Protein AF-A0A6S7BJL5-F1 (afdb_monomer_lite)

Organism: NCBI:txid621374

Radius of gyration: 28.08 Å; chains: 1; bounding box: 59×64×79 Å

InterPro domains:
  IPR009875 PilZ domain [PF07238] (189-294)
  IPR009926 Type III secretion system flagellar brake protein YcgR, PilZN domain [PF12945] (110-181)

Sequence (303 aa):
MPLIKLAKADIQLGKPLEHAIYTETKQLLLQRGQIINSIELLAKVRQMGAFREEEVERPQGLLMSSKPPASAPRADIEAAEARAGRDDVPFPSLRKGVEAFQLSALTDDEASNAPFRVTYLGVMKDVSIMVTPLTGFPVDALYDGQELSAKMFSGRHIYEFRTFVQRVCTQPFEYLHLHYPSLVREIPVRQHVRVEADVPAKLLSNGLQPQLFDVKLSDISLIGAGATSSAAVFEVGERVKMSFKLRSGGWDRPVLLTTIIRNKREDDGLCRYGLEFVSMPHESRSTIRNYLFETVTQTVIPA

Structure (mmCIF, N/CA/C/O backbone):
data_AF-A0A6S7BJL5-F1
#
_entry.id   AF-A0A6S7BJL5-F1
#
loop_
_atom_site.group_PDB
_atom_site.id
_atom_site.type_symbol
_atom_site.label_atom_id
_atom_site.label_alt_id
_atom_site.label_comp_id
_atom_site.label_asym_id
_atom_site.label_entity_id
_atom_site.label_seq_id
_atom_site.pdbx_PDB_ins_code
_atom_site.Cartn_x
_atom_site.Cartn_y
_atom_site.Cartn_z
_atom_site.occupancy
_atom_site.B_iso_or_equiv
_atom_site.auth_seq_id
_atom_site.auth_comp_id
_atom_site.auth_asym_id
_atom_site.auth_atom_id
_atom_site.pdbx_PDB_model_num
ATOM 1 N N . MET A 1 1 ? -4.357 -18.613 41.764 1.00 56.81 1 MET A N 1
ATOM 2 C CA . MET A 1 1 ? -5.731 -19.015 42.113 1.00 56.81 1 MET A CA 1
ATOM 3 C C . MET A 1 1 ? -5.699 -20.447 42.634 1.00 56.81 1 MET A C 1
ATOM 5 O O . MET A 1 1 ? -4.897 -21.219 42.100 1.00 56.81 1 MET A O 1
ATOM 9 N N . PRO A 1 2 ? -6.426 -20.767 43.718 1.00 60.81 2 PRO A N 1
ATOM 10 C CA . PRO A 1 2 ? -6.463 -22.110 44.297 1.00 60.81 2 PRO A CA 1
ATOM 11 C C . PRO A 1 2 ? -7.300 -23.072 43.432 1.00 60.81 2 PRO A C 1
ATOM 13 O O . PRO A 1 2 ? -8.265 -22.670 42.784 1.00 60.81 2 PRO A O 1
ATOM 16 N N . LEU A 1 3 ? -6.882 -24.340 43.387 1.00 67.12 3 LEU A N 1
ATOM 17 C CA . LEU A 1 3 ? -7.558 -25.423 42.671 1.00 67.12 3 LEU A CA 1
ATOM 18 C C . LEU A 1 3 ? -8.352 -26.273 43.674 1.00 67.12 3 LEU A C 1
ATOM 20 O O . LEU A 1 3 ? -7.773 -26.802 44.622 1.00 67.12 3 LEU A O 1
ATOM 24 N N . ILE A 1 4 ? -9.655 -26.445 43.449 1.00 71.31 4 ILE A N 1
ATOM 25 C CA . ILE A 1 4 ? -10.532 -27.319 44.237 1.00 71.31 4 ILE A CA 1
ATOM 26 C C . ILE A 1 4 ? -10.673 -28.655 43.514 1.00 71.31 4 ILE A C 1
ATOM 28 O O . ILE A 1 4 ? -11.055 -28.706 42.346 1.00 71.31 4 ILE A O 1
ATOM 32 N N . LYS A 1 5 ? -10.413 -29.759 44.214 1.00 70.94 5 LYS A N 1
ATOM 33 C CA . LYS A 1 5 ? -10.629 -31.107 43.681 1.00 70.94 5 LYS A CA 1
ATOM 34 C C . LYS A 1 5 ? -12.130 -31.372 43.503 1.00 70.94 5 LYS A C 1
ATOM 36 O O . LYS A 1 5 ? -12.881 -31.304 44.472 1.00 70.94 5 LYS A O 1
ATOM 41 N N . LEU A 1 6 ? -12.553 -31.687 42.282 1.00 65.88 6 LEU A N 1
ATOM 42 C CA . LEU A 1 6 ? -13.938 -32.039 41.957 1.00 65.88 6 LEU A CA 1
ATOM 43 C C . LEU A 1 6 ? -14.278 -33.442 42.476 1.00 65.88 6 LEU A C 1
ATOM 45 O O . LEU A 1 6 ? -13.452 -34.364 42.418 1.00 65.88 6 LEU A O 1
ATOM 49 N N . ALA A 1 7 ? -15.505 -33.627 42.963 1.00 63.41 7 ALA A N 1
ATOM 50 C CA . ALA A 1 7 ? -15.984 -34.937 43.372 1.00 63.41 7 ALA A CA 1
ATOM 51 C C . ALA A 1 7 ? -16.291 -35.794 42.133 1.00 63.41 7 ALA A C 1
ATOM 53 O O . ALA A 1 7 ? -16.652 -35.305 41.064 1.00 63.41 7 ALA A O 1
ATOM 54 N N . LYS A 1 8 ? -16.198 -37.124 42.264 1.00 59.25 8 LYS A N 1
ATOM 55 C CA . LYS A 1 8 ? -16.446 -38.057 41.142 1.00 59.25 8 LYS A CA 1
ATOM 56 C C . LYS A 1 8 ? -17.871 -37.964 40.561 1.00 59.25 8 LYS A C 1
ATOM 58 O O . LYS A 1 8 ? -18.093 -38.470 39.458 1.00 59.25 8 LYS A O 1
ATOM 63 N N . ALA A 1 9 ? -18.804 -37.364 41.304 1.00 59.22 9 ALA A N 1
ATOM 64 C CA . ALA A 1 9 ? -20.203 -37.167 40.931 1.00 59.22 9 ALA A CA 1
ATOM 65 C C . ALA A 1 9 ? -20.437 -35.948 40.014 1.00 59.22 9 ALA A C 1
ATOM 67 O O . ALA A 1 9 ? -21.430 -35.940 39.282 1.00 59.22 9 ALA A O 1
ATOM 68 N N . ASP A 1 10 ? -19.507 -34.986 39.994 1.00 62.28 10 ASP A N 1
ATOM 69 C CA . ASP A 1 10 ? -19.634 -33.714 39.257 1.00 62.28 10 ASP A CA 1
ATOM 70 C C . ASP A 1 10 ? -19.326 -33.871 37.757 1.00 62.28 10 ASP A C 1
ATOM 72 O O . ASP A 1 10 ? -19.553 -32.974 36.951 1.00 62.28 10 ASP A O 1
ATOM 76 N N . ILE A 1 11 ? -18.801 -35.037 37.367 1.00 66.25 11 ILE A N 1
ATOM 77 C CA . ILE A 1 11 ? -18.381 -35.350 36.002 1.00 66.25 11 ILE A CA 1
ATOM 78 C C . ILE A 1 11 ? -19.206 -36.539 35.514 1.00 66.25 11 ILE A C 1
ATOM 80 O O . ILE A 1 11 ? -18.973 -37.686 35.915 1.00 66.25 11 ILE A O 1
ATOM 84 N N . GLN A 1 12 ? -20.183 -36.258 34.652 1.00 67.75 12 GLN A N 1
ATOM 85 C CA . GLN A 1 12 ? -21.133 -37.239 34.128 1.00 67.75 12 GLN A CA 1
ATOM 86 C C . GLN A 1 12 ? -20.978 -37.401 32.615 1.00 67.75 12 GLN A C 1
ATOM 88 O O . GLN A 1 12 ? -20.769 -36.434 31.885 1.00 67.75 12 GLN A O 1
ATOM 93 N N . LEU A 1 13 ? -21.099 -38.644 32.144 1.00 65.50 13 LEU A N 1
ATOM 94 C CA . LEU A 1 13 ? -21.101 -38.958 30.719 1.00 65.50 13 LEU A CA 1
ATOM 95 C C . LEU A 1 13 ? -22.341 -38.338 30.056 1.00 65.50 13 LEU A C 1
ATOM 97 O O . LEU A 1 13 ? -23.445 -38.443 30.586 1.00 65.50 13 LEU A O 1
ATOM 101 N N . GLY A 1 14 ? -22.165 -37.708 28.898 1.00 64.69 14 GLY A N 1
ATOM 102 C CA . GLY A 1 14 ? -23.263 -37.162 28.098 1.00 64.69 14 GLY A CA 1
ATOM 103 C C . GLY A 1 14 ? -23.848 -35.836 28.593 1.00 64.69 14 GLY A C 1
ATOM 104 O O . GLY A 1 14 ? -24.700 -35.278 27.908 1.00 64.69 14 GLY A O 1
ATOM 105 N N . LYS A 1 15 ? -23.382 -35.293 29.726 1.00 72.81 15 LYS A N 1
ATOM 106 C CA . LYS A 1 15 ? -23.763 -33.952 30.192 1.00 72.81 15 LYS A CA 1
ATOM 107 C C . LYS A 1 15 ? -22.644 -32.937 29.934 1.00 72.81 15 LYS A C 1
ATOM 109 O O . LYS A 1 15 ? -21.470 -33.304 30.023 1.00 72.81 15 LYS A O 1
ATOM 114 N N . PRO A 1 16 ? -22.985 -31.680 29.602 1.00 73.25 16 PRO A N 1
ATOM 115 C CA . PRO A 1 16 ? -21.998 -30.617 29.480 1.00 73.25 16 PRO A CA 1
ATOM 116 C C . PRO A 1 16 ? -21.388 -30.310 30.849 1.00 73.25 16 PRO A C 1
ATOM 118 O O . PRO A 1 16 ? -22.094 -30.257 31.854 1.00 73.25 16 PRO A O 1
ATOM 121 N N . LEU A 1 17 ? -20.073 -30.108 30.887 1.00 74.88 17 LEU A N 1
ATOM 122 C CA . LEU A 1 17 ? -19.362 -29.767 32.117 1.00 74.88 17 LEU A CA 1
ATOM 123 C C . LEU A 1 17 ? -19.749 -28.375 32.627 1.00 74.88 17 LEU A C 1
ATOM 125 O O . LEU A 1 17 ? -19.651 -27.392 31.893 1.00 74.88 17 LEU A O 1
ATOM 129 N N . GLU A 1 18 ? -20.122 -28.269 33.901 1.00 67.19 18 GLU A N 1
ATOM 130 C CA . GLU A 1 18 ? -20.501 -26.987 34.515 1.00 67.19 18 GLU A CA 1
ATOM 131 C C . GLU A 1 18 ? -19.308 -26.039 34.699 1.00 67.19 18 GLU A C 1
ATOM 133 O O . GLU A 1 18 ? -19.469 -24.821 34.616 1.00 67.19 18 GLU A O 1
ATOM 138 N N . HIS A 1 19 ? -18.103 -26.597 34.852 1.00 74.75 19 HIS A N 1
ATOM 139 C CA . HIS A 1 19 ? -16.851 -25.865 35.030 1.00 74.75 19 HIS A CA 1
ATOM 140 C C . HIS A 1 19 ? -15.734 -26.459 34.165 1.00 74.75 19 HIS A C 1
ATOM 142 O O . HIS A 1 19 ? -15.775 -27.633 33.794 1.00 74.75 19 HIS A O 1
ATOM 148 N N . ALA A 1 20 ? -14.720 -25.647 33.857 1.00 78.81 20 ALA A N 1
ATOM 149 C CA . ALA A 1 20 ? -13.496 -26.139 33.239 1.00 78.81 20 ALA A CA 1
ATOM 150 C C . ALA A 1 20 ? -12.738 -27.046 34.221 1.00 78.81 20 ALA A C 1
ATOM 152 O O . ALA A 1 20 ? -12.671 -26.761 35.419 1.00 78.81 20 ALA A O 1
ATOM 153 N N . ILE A 1 21 ? -12.183 -28.139 33.703 1.00 78.44 21 ILE A N 1
ATOM 154 C CA . ILE A 1 21 ? -11.438 -29.126 34.481 1.00 78.44 21 ILE A CA 1
ATOM 155 C C . ILE A 1 21 ? -9.963 -29.007 34.135 1.00 78.44 21 ILE A C 1
ATOM 157 O O . ILE A 1 21 ? -9.585 -29.036 32.964 1.00 78.44 21 ILE A O 1
ATOM 161 N N . TYR A 1 22 ? -9.135 -28.954 35.166 1.00 77.50 22 TYR A N 1
ATOM 162 C CA . TYR A 1 22 ? -7.689 -28.853 35.097 1.00 77.50 22 TYR A CA 1
ATOM 163 C C . TYR A 1 22 ? -7.019 -30.062 35.760 1.00 77.50 22 TYR A C 1
ATOM 165 O O . TYR A 1 22 ? -7.612 -30.733 36.611 1.00 77.50 22 TYR A O 1
ATOM 173 N N . THR A 1 23 ? -5.770 -30.328 35.376 1.00 73.88 23 THR A N 1
ATOM 174 C CA . THR A 1 23 ? -4.847 -31.198 36.116 1.00 73.88 23 THR A CA 1
ATOM 175 C C . THR A 1 23 ? -4.365 -30.522 37.405 1.00 73.88 23 THR A C 1
ATOM 177 O O . THR A 1 23 ? -4.468 -29.304 37.565 1.00 73.88 23 THR A O 1
ATOM 180 N N . GLU A 1 24 ? -3.725 -31.291 38.291 1.00 69.44 24 GLU A N 1
ATOM 181 C CA . GLU A 1 24 ? -2.996 -30.754 39.455 1.00 69.44 24 GLU A CA 1
ATOM 182 C C . GLU A 1 24 ? -1.925 -29.719 39.049 1.00 69.44 24 GLU A C 1
ATOM 184 O O . GLU A 1 24 ? -1.685 -28.737 39.749 1.00 69.44 24 GLU A O 1
ATOM 189 N N . THR A 1 25 ? -1.336 -29.884 37.861 1.00 74.62 25 THR A N 1
ATOM 190 C CA . THR A 1 25 ? -0.344 -28.974 37.268 1.00 74.62 25 THR A CA 1
ATOM 191 C C . THR A 1 25 ? -0.948 -27.747 36.569 1.00 74.62 25 THR A C 1
ATOM 193 O O . THR A 1 25 ? -0.220 -27.032 35.883 1.00 74.62 25 THR A O 1
ATOM 196 N N . LYS A 1 26 ? -2.252 -27.468 36.743 1.00 68.75 26 LYS A N 1
ATOM 197 C CA . LYS A 1 26 ? -2.988 -26.334 36.137 1.00 68.75 26 LYS A CA 1
ATOM 198 C C . LYS A 1 26 ? -3.070 -26.358 34.607 1.00 68.75 26 LYS A C 1
ATOM 200 O O . LYS A 1 26 ? -3.275 -25.323 33.978 1.00 68.75 26 LYS A O 1
ATOM 205 N N . GLN A 1 27 ? -2.940 -27.526 33.985 1.00 69.31 27 GLN A N 1
ATOM 206 C CA . GLN A 1 27 ? -3.195 -27.671 32.554 1.00 69.31 27 GLN A CA 1
ATOM 207 C C . GLN A 1 27 ? -4.668 -27.991 32.321 1.00 69.31 27 GLN A C 1
ATOM 209 O O . GLN A 1 27 ? -5.239 -28.848 32.993 1.00 69.31 27 GLN A O 1
ATOM 214 N N . LEU A 1 28 ? -5.286 -27.291 31.374 1.00 75.69 28 LEU A N 1
ATOM 215 C CA . LEU A 1 28 ? -6.686 -27.485 31.016 1.00 75.69 28 LEU A CA 1
ATOM 216 C C . LEU A 1 28 ? -6.881 -28.877 30.396 1.00 75.69 28 LEU A C 1
ATOM 218 O O . LEU A 1 28 ? -6.334 -29.166 29.335 1.00 75.69 28 LEU A O 1
ATOM 222 N N . LEU A 1 29 ? -7.668 -29.725 31.058 1.00 77.50 29 LEU A N 1
ATOM 223 C CA . LEU A 1 29 ? -8.060 -31.042 30.552 1.00 77.50 29 LEU A CA 1
ATOM 224 C C . LEU A 1 29 ? -9.311 -30.950 29.686 1.00 77.50 29 LEU A C 1
ATOM 226 O O . LEU A 1 29 ? -9.355 -31.544 28.613 1.00 77.50 29 LEU A O 1
ATOM 230 N N . LEU A 1 30 ? -10.335 -30.241 30.167 1.00 75.50 30 LEU A N 1
ATOM 231 C CA . LEU A 1 30 ? -11.630 -30.125 29.499 1.00 75.50 30 LEU A CA 1
ATOM 232 C C . LEU A 1 30 ? -12.228 -28.738 29.727 1.00 75.50 30 LEU A C 1
ATOM 234 O O . LEU A 1 30 ? -12.175 -28.199 30.833 1.00 75.50 30 LEU A O 1
ATOM 238 N N . GLN A 1 31 ? -12.815 -28.167 28.680 1.00 75.81 31 GLN A N 1
ATOM 239 C CA . GLN A 1 31 ? -13.453 -26.854 28.749 1.00 75.81 31 GLN A CA 1
ATOM 240 C C . GLN A 1 31 ? -14.852 -26.937 29.366 1.00 75.81 31 GLN A C 1
ATOM 242 O O . GLN A 1 31 ? -15.562 -27.935 29.222 1.00 75.81 31 GLN A O 1
ATOM 247 N N . ARG A 1 32 ? -15.276 -25.847 30.016 1.00 76.38 32 ARG A N 1
ATOM 248 C CA . ARG A 1 32 ? -16.670 -25.668 30.440 1.00 76.38 32 ARG A CA 1
ATOM 249 C C . ARG A 1 32 ? -17.598 -25.838 29.232 1.00 76.38 32 ARG A C 1
ATOM 251 O O . ARG A 1 32 ? -17.330 -25.300 28.163 1.00 76.38 32 ARG A O 1
ATOM 258 N N . GLY A 1 33 ? -18.684 -26.582 29.406 1.00 68.31 33 GLY A N 1
ATOM 259 C CA . GLY A 1 33 ? -19.663 -26.882 28.361 1.00 68.31 33 GLY A CA 1
ATOM 260 C C . GLY A 1 33 ? -19.302 -28.072 27.467 1.00 68.31 33 GLY A C 1
ATOM 261 O O . GLY A 1 33 ? -20.159 -28.544 26.721 1.00 68.31 33 GLY A O 1
ATOM 262 N N . GLN A 1 34 ? -18.080 -28.607 27.554 1.00 74.38 34 GLN A N 1
ATOM 263 C CA . GLN A 1 34 ? -17.691 -29.790 26.792 1.00 74.38 34 GLN A CA 1
ATOM 264 C C . GLN A 1 34 ? -18.427 -31.028 27.319 1.00 74.38 34 GLN A C 1
ATOM 266 O O . GLN A 1 34 ? -18.551 -31.221 28.527 1.00 74.38 34 GLN A O 1
ATOM 271 N N . ILE A 1 35 ? -18.925 -31.868 26.413 1.00 74.75 35 ILE A N 1
ATOM 272 C CA . ILE A 1 35 ? -19.641 -33.098 26.761 1.00 74.75 35 ILE A CA 1
ATOM 273 C C . ILE A 1 35 ? -18.667 -34.270 26.678 1.00 74.75 35 ILE A C 1
ATOM 275 O O . ILE A 1 35 ? -18.079 -34.527 25.627 1.00 74.75 35 ILE A O 1
ATOM 279 N N . ILE A 1 36 ? -18.519 -35.018 27.772 1.00 74.00 36 ILE A N 1
ATOM 280 C CA . ILE A 1 36 ? -17.739 -36.259 27.767 1.00 74.00 36 ILE A CA 1
ATOM 281 C C . ILE A 1 36 ? -18.617 -37.367 27.187 1.00 74.00 36 ILE A C 1
ATOM 283 O O . ILE A 1 36 ? -19.534 -37.852 27.844 1.00 74.00 36 ILE A O 1
ATOM 287 N N . ASN A 1 37 ? -18.336 -37.771 25.953 1.00 73.56 37 ASN A N 1
ATOM 288 C CA . ASN A 1 37 ? -19.089 -38.792 25.218 1.00 73.56 37 ASN A CA 1
ATOM 289 C C . ASN A 1 37 ? -18.425 -40.184 25.225 1.00 73.56 37 ASN A C 1
ATOM 291 O O . ASN A 1 37 ? -18.957 -41.110 24.622 1.00 73.56 37 ASN A O 1
ATOM 295 N N . SER A 1 38 ? -17.288 -40.353 25.913 1.00 78.75 38 SER A N 1
ATOM 296 C CA . SER A 1 38 ? -16.549 -41.621 25.993 1.00 78.75 38 SER A CA 1
ATOM 297 C C . SER A 1 38 ? -16.296 -42.049 27.440 1.00 78.75 38 SER A C 1
ATOM 299 O O . SER A 1 38 ? -15.811 -41.270 28.265 1.00 78.75 38 SER A O 1
ATOM 301 N N . ILE A 1 39 ? -16.604 -43.316 27.739 1.00 72.81 39 ILE A N 1
ATOM 302 C CA . ILE A 1 39 ? -16.397 -43.936 29.058 1.00 72.81 39 ILE A CA 1
ATOM 303 C C . ILE A 1 39 ? -14.898 -44.023 29.384 1.00 72.81 39 ILE A C 1
ATOM 305 O O . ILE A 1 39 ? -14.502 -43.814 30.530 1.00 72.81 39 ILE A O 1
ATOM 309 N N . GLU A 1 40 ? -14.052 -44.251 28.377 1.00 73.00 40 GLU A N 1
ATOM 310 C CA . GLU A 1 40 ? -12.594 -44.280 28.537 1.00 73.00 40 GLU A CA 1
ATOM 311 C C . GLU A 1 40 ? -12.033 -42.901 28.898 1.00 73.00 40 GLU A C 1
ATOM 313 O O . GLU A 1 40 ? -11.165 -42.780 29.765 1.00 73.00 40 GLU A O 1
ATOM 318 N N . LEU A 1 41 ? -12.562 -41.844 28.272 1.00 69.12 41 LEU A N 1
ATOM 319 C CA . LEU A 1 41 ? -12.181 -40.467 28.581 1.00 69.12 41 LEU A CA 1
ATOM 320 C C . LEU A 1 41 ? -12.602 -40.093 30.009 1.00 69.12 41 LEU A C 1
ATOM 322 O O . LEU A 1 41 ? -11.809 -39.520 30.754 1.00 69.12 41 LEU A O 1
ATOM 326 N N . LEU A 1 42 ? -13.809 -40.489 30.425 1.00 72.06 42 LEU A N 1
ATOM 327 C CA . LEU A 1 42 ? -14.285 -40.300 31.797 1.00 72.06 42 LEU A CA 1
ATOM 328 C C . LEU A 1 42 ? -13.389 -41.019 32.820 1.00 72.06 42 LEU A C 1
ATOM 330 O O . LEU A 1 42 ? -13.077 -40.459 33.872 1.00 72.06 42 LEU A O 1
ATOM 334 N N . ALA A 1 43 ? -12.958 -42.247 32.516 1.00 70.06 43 ALA A N 1
ATOM 335 C CA . ALA A 1 43 ? -12.054 -43.011 33.370 1.00 70.06 43 ALA A CA 1
ATOM 336 C C . ALA A 1 43 ? -10.680 -42.330 33.500 1.00 70.06 43 ALA A C 1
ATOM 338 O O . ALA A 1 43 ? -10.183 -42.185 34.619 1.00 70.06 43 ALA A O 1
ATOM 339 N N . LYS A 1 44 ? -10.113 -41.827 32.392 1.00 72.00 44 LYS A N 1
ATOM 340 C CA . LYS A 1 44 ? -8.847 -41.072 32.394 1.00 72.00 44 LYS A CA 1
ATOM 341 C C . LYS A 1 44 ? -8.933 -39.792 33.223 1.00 72.00 44 LYS A C 1
ATOM 343 O O . LYS A 1 44 ? -8.074 -39.560 34.068 1.00 72.00 44 LYS A O 1
ATOM 348 N N . VAL A 1 45 ? -9.994 -39.000 33.056 1.00 71.00 45 VAL A N 1
ATOM 349 C CA . VAL A 1 45 ? -10.207 -37.762 33.832 1.00 71.00 45 VAL A CA 1
ATOM 350 C C . VAL A 1 45 ? -10.336 -38.063 35.331 1.00 71.00 45 VAL A C 1
ATOM 352 O O . VAL A 1 45 ? -9.780 -37.349 36.162 1.00 71.00 45 VAL A O 1
ATOM 355 N N . ARG A 1 46 ? -11.009 -39.164 35.696 1.00 70.69 46 ARG A N 1
ATOM 356 C CA . ARG A 1 46 ? -11.121 -39.614 37.095 1.00 70.69 46 ARG A CA 1
ATOM 357 C C . ARG A 1 46 ? -9.797 -40.110 37.677 1.00 70.69 46 ARG A C 1
ATOM 359 O O . ARG A 1 46 ? -9.583 -39.944 38.876 1.00 70.69 46 ARG A O 1
ATOM 366 N N . GLN A 1 47 ? -8.940 -40.721 36.860 1.00 68.88 47 GLN A N 1
ATOM 367 C CA . GLN A 1 47 ? -7.627 -41.215 37.277 1.00 68.88 47 GLN A CA 1
ATOM 368 C C . GLN A 1 47 ? -6.612 -40.078 37.453 1.00 68.88 47 GLN A C 1
ATOM 370 O O . GLN A 1 47 ? -5.835 -40.109 38.401 1.00 68.88 47 GLN A O 1
ATOM 375 N N . MET A 1 48 ? -6.644 -39.064 36.580 1.00 65.38 48 MET A N 1
ATOM 376 C CA . MET A 1 48 ? -5.713 -37.927 36.610 1.00 65.38 48 MET A CA 1
ATOM 377 C C . MET A 1 48 ? -5.994 -36.914 37.730 1.00 65.38 48 MET A C 1
ATOM 379 O O . MET A 1 48 ? -5.153 -36.064 38.003 1.00 65.38 48 MET A O 1
ATOM 383 N N . GLY A 1 49 ? -7.151 -37.012 38.391 1.00 60.97 49 GLY A N 1
ATOM 384 C CA . GLY A 1 49 ? -7.598 -36.025 39.369 1.00 60.97 49 GLY A CA 1
ATOM 385 C C . GLY A 1 49 ? -8.117 -34.770 38.670 1.00 60.97 49 GLY A C 1
ATOM 386 O O . GLY A 1 49 ? -7.375 -34.051 38.010 1.00 60.97 49 GLY A O 1
ATOM 387 N N . ALA A 1 50 ? -9.415 -34.516 38.806 1.00 67.56 50 ALA A N 1
ATOM 388 C CA . ALA A 1 50 ? -10.066 -33.356 38.220 1.00 67.56 50 ALA A CA 1
ATOM 389 C C . ALA A 1 50 ? -10.076 -32.205 39.227 1.00 67.56 50 ALA A C 1
ATOM 391 O O . ALA A 1 50 ? -10.589 -32.356 40.337 1.00 67.56 50 ALA A O 1
ATOM 392 N N . PHE A 1 51 ? -9.534 -31.059 38.833 1.00 71.25 51 PHE A N 1
ATOM 393 C CA . PHE A 1 51 ? -9.533 -29.848 39.641 1.00 71.25 51 PHE A CA 1
ATOM 394 C C . PHE A 1 51 ? -10.309 -28.748 38.919 1.00 71.25 51 PHE A C 1
ATOM 396 O O . PHE A 1 51 ? -10.180 -28.598 37.709 1.00 71.25 51 PHE A O 1
ATOM 403 N N . ARG A 1 52 ? -11.112 -27.975 39.646 1.00 74.31 52 ARG A N 1
ATOM 404 C CA . ARG A 1 52 ? -11.680 -26.712 39.161 1.00 74.31 52 ARG A CA 1
ATOM 405 C C . ARG A 1 52 ? -10.931 -25.550 39.791 1.00 74.31 52 ARG A C 1
ATOM 407 O O . ARG A 1 52 ? -10.420 -25.676 40.901 1.00 74.31 52 ARG A O 1
ATOM 414 N N . GLU A 1 53 ? -10.900 -24.413 39.122 1.00 70.75 53 GLU A N 1
ATOM 415 C CA . GLU A 1 53 ? -10.518 -23.169 39.786 1.00 70.75 53 GLU A CA 1
ATOM 416 C C . GLU A 1 53 ? -11.648 -22.728 40.724 1.00 70.75 53 GLU A C 1
ATOM 418 O O . GLU A 1 53 ? -12.829 -22.860 40.397 1.00 70.75 53 GLU A O 1
ATOM 423 N N . GLU A 1 54 ? -11.288 -22.262 41.919 1.00 53.84 54 GLU A N 1
ATOM 424 C CA . GLU A 1 54 ? -12.235 -21.622 42.829 1.00 53.84 54 GLU A CA 1
ATOM 425 C C . GLU A 1 54 ? -12.644 -20.266 42.240 1.00 53.84 54 GLU A C 1
ATOM 427 O O . GLU A 1 54 ? -11.851 -19.321 42.212 1.00 53.84 54 GLU A O 1
ATOM 432 N N . GLU A 1 55 ? -13.876 -20.172 41.733 1.00 49.88 55 GLU A N 1
ATOM 433 C CA . GLU A 1 55 ? -14.500 -18.876 41.487 1.00 49.88 55 GLU A CA 1
ATOM 434 C C . GLU A 1 55 ? -14.721 -18.213 42.847 1.00 49.88 55 GLU A C 1
ATOM 436 O O . GLU A 1 55 ? -15.493 -18.699 43.671 1.00 49.88 55 GLU A O 1
ATOM 441 N N . VAL A 1 56 ? -14.023 -17.103 43.091 1.00 38.22 56 VAL A N 1
ATOM 442 C CA . VAL A 1 56 ? -14.316 -16.230 44.228 1.00 38.22 56 VAL A CA 1
ATOM 443 C C . VAL A 1 56 ? -15.738 -15.709 44.034 1.00 38.22 56 VAL A C 1
ATOM 445 O O . VAL A 1 56 ? -15.977 -14.836 43.194 1.00 38.22 56 VAL A O 1
ATOM 448 N N . GLU A 1 57 ? -16.679 -16.256 44.804 1.00 32.62 57 GLU A N 1
ATOM 449 C CA . GLU A 1 57 ? -18.013 -15.693 44.963 1.00 32.62 57 GLU A CA 1
ATOM 450 C C . GLU A 1 57 ? -17.863 -14.246 45.437 1.00 32.62 57 GLU A C 1
ATOM 452 O O . GLU A 1 57 ? -17.454 -13.958 46.563 1.00 32.62 57 GLU A O 1
ATOM 457 N N . ARG A 1 58 ? -18.168 -13.302 44.545 1.00 32.31 58 ARG A N 1
ATOM 458 C CA . ARG A 1 58 ? -18.366 -11.910 44.940 1.00 32.31 58 ARG A CA 1
ATOM 459 C C . ARG A 1 58 ? -19.635 -11.872 45.797 1.00 32.31 58 ARG A C 1
ATOM 461 O O . ARG A 1 58 ? -20.681 -12.294 45.299 1.00 32.31 58 ARG A O 1
ATOM 468 N N . PRO A 1 59 ? -19.584 -11.383 47.047 1.00 29.47 59 PRO A N 1
ATOM 469 C CA . PRO A 1 59 ? -20.764 -11.333 47.893 1.00 29.47 59 PRO A CA 1
ATOM 470 C C . PRO A 1 59 ? -21.844 -10.459 47.247 1.00 29.47 59 PRO A C 1
ATOM 472 O O . PRO A 1 59 ? -21.588 -9.350 46.771 1.00 29.47 59 PRO A O 1
ATOM 475 N N . GLN A 1 60 ? -23.061 -11.000 47.214 1.00 40.66 60 GLN A N 1
ATOM 476 C CA . GLN A 1 60 ? -24.271 -10.324 46.765 1.00 40.66 60 GLN A CA 1
ATOM 477 C C . GLN A 1 60 ? -24.582 -9.144 47.692 1.00 40.66 60 GLN A C 1
ATOM 479 O O . GLN A 1 60 ? -24.822 -9.326 48.883 1.00 40.66 60 GLN A O 1
ATOM 484 N N . GLY A 1 61 ? -24.593 -7.932 47.134 1.00 32.78 61 GLY A N 1
ATOM 485 C CA . GLY A 1 61 ? -24.888 -6.719 47.896 1.00 32.78 61 GLY A CA 1
ATOM 486 C C . GLY A 1 61 ? -24.859 -5.432 47.075 1.00 32.78 61 GLY A C 1
ATOM 487 O O . GLY A 1 61 ? -24.128 -4.523 47.433 1.00 32.78 61 GLY A O 1
ATOM 488 N N . LEU A 1 62 ? -25.599 -5.403 45.959 1.00 33.09 62 LEU A N 1
ATOM 489 C CA . LEU A 1 62 ? -26.298 -4.273 45.304 1.00 33.09 62 LEU A CA 1
ATOM 490 C C . LEU A 1 62 ? -26.442 -4.614 43.813 1.00 33.09 62 LEU A C 1
ATOM 492 O O . LEU A 1 62 ? -25.600 -4.276 42.983 1.00 33.09 62 LEU A O 1
ATOM 496 N N . LEU A 1 63 ? -27.538 -5.283 43.459 1.00 32.25 63 LEU A N 1
ATOM 497 C CA . LEU A 1 63 ? -28.006 -5.334 42.075 1.00 32.25 63 LEU A CA 1
ATOM 498 C C . LEU A 1 63 ? -28.604 -3.965 41.727 1.00 32.25 63 LEU A C 1
ATOM 500 O O . LEU A 1 63 ? -29.816 -3.784 41.697 1.00 32.25 63 LEU A O 1
ATOM 504 N N . MET A 1 64 ? -27.740 -2.985 41.471 1.00 32.00 64 MET A N 1
ATOM 505 C CA . MET A 1 64 ? -28.074 -1.977 40.476 1.00 32.00 64 MET A CA 1
ATOM 506 C C . MET A 1 64 ? -27.904 -2.659 39.124 1.00 32.00 64 MET A C 1
ATOM 508 O O . MET A 1 64 ? -26.834 -3.177 38.811 1.00 32.00 64 MET A O 1
ATOM 512 N N . SER A 1 65 ? -28.974 -2.708 38.339 1.00 36.16 65 SER A N 1
ATOM 513 C CA . SER A 1 65 ? -28.937 -3.136 36.948 1.00 36.16 65 SER A CA 1
ATOM 514 C C . SER A 1 65 ? -28.090 -2.154 36.130 1.00 36.16 65 SER A C 1
ATOM 516 O O . SER A 1 65 ? -28.625 -1.304 35.419 1.00 36.16 65 SER A O 1
ATOM 518 N N . SER A 1 66 ? -26.765 -2.235 36.204 1.00 31.03 66 SER A N 1
ATOM 519 C CA . SER A 1 66 ? -25.918 -1.654 35.173 1.00 31.03 66 SER A CA 1
ATOM 520 C C . SER A 1 66 ? -25.821 -2.666 34.039 1.00 31.03 66 SER A C 1
ATOM 522 O O . SER A 1 66 ? -24.977 -3.556 33.982 1.00 31.03 66 SER A O 1
ATOM 524 N N . LYS A 1 67 ? -26.769 -2.504 33.113 1.00 33.09 67 LYS A N 1
ATOM 525 C CA . LYS A 1 67 ? -26.568 -2.675 31.671 1.00 33.09 67 LYS A CA 1
ATOM 526 C C . LYS A 1 67 ? -25.067 -2.506 31.337 1.00 33.09 67 LYS A C 1
ATOM 528 O O . LYS A 1 67 ? -24.475 -1.549 31.847 1.00 33.09 67 LYS A O 1
ATOM 533 N N . PRO A 1 68 ? -24.445 -3.376 30.513 1.00 33.22 68 PRO A N 1
ATOM 534 C CA . PRO A 1 68 ? -23.069 -3.138 30.065 1.00 33.22 68 PRO A CA 1
ATOM 535 C C . PRO A 1 68 ? -22.993 -1.700 29.541 1.00 33.22 68 PRO A C 1
ATOM 537 O O . PRO A 1 68 ? -23.995 -1.270 28.956 1.00 33.22 68 PRO A O 1
ATOM 540 N N . PRO A 1 69 ? -21.907 -0.934 29.780 1.00 31.95 69 PRO A N 1
ATOM 541 C CA . PRO A 1 69 ? -21.839 0.439 29.310 1.00 31.95 69 PRO A CA 1
ATOM 542 C C . PRO A 1 69 ? -22.046 0.422 27.797 1.00 31.95 69 PRO A C 1
ATOM 544 O O . PRO A 1 69 ? -21.195 0.008 27.015 1.00 31.95 69 PRO A O 1
ATOM 547 N N . ALA A 1 70 ? -23.261 0.793 27.413 1.00 48.41 70 ALA A N 1
ATOM 548 C CA . ALA A 1 70 ? -23.611 1.148 26.070 1.00 48.41 70 ALA A CA 1
ATOM 549 C C . ALA A 1 70 ? -23.057 2.552 25.902 1.00 48.41 70 ALA A C 1
ATOM 551 O O . ALA A 1 70 ? -23.658 3.503 26.391 1.00 48.41 70 ALA A O 1
ATOM 552 N N . SER A 1 71 ? -21.906 2.668 25.258 1.00 39.56 71 SER A N 1
ATOM 553 C CA . SER A 1 71 ? -21.474 3.939 24.686 1.00 39.56 71 SER A CA 1
ATOM 554 C C . SER A 1 71 ? -20.414 3.712 23.608 1.00 39.56 71 SER A C 1
ATOM 556 O O . SER A 1 71 ? -19.272 4.128 23.734 1.00 39.56 71 SER A O 1
ATOM 558 N N . ALA A 1 72 ? -20.809 3.054 22.524 1.00 41.03 72 ALA A N 1
ATOM 559 C CA . ALA A 1 72 ? -20.982 3.852 21.318 1.00 41.03 72 ALA A CA 1
ATOM 560 C C . ALA A 1 72 ? -22.474 4.232 21.299 1.00 41.03 72 ALA A C 1
ATOM 562 O O . ALA A 1 72 ? -23.298 3.393 21.698 1.00 41.03 72 ALA A O 1
ATOM 563 N N . PRO A 1 73 ? -22.859 5.471 20.964 1.00 43.97 73 PRO A N 1
ATOM 564 C CA . PRO A 1 73 ? -24.260 5.856 20.998 1.00 43.97 73 PRO A CA 1
ATOM 565 C C . PRO A 1 73 ? -25.000 4.954 20.014 1.00 43.97 73 PRO A C 1
ATOM 567 O O . PRO A 1 73 ? -24.728 4.977 18.819 1.00 43.97 73 PRO A O 1
ATOM 570 N N . ARG A 1 74 ? -25.916 4.105 20.503 1.00 52.03 74 ARG A N 1
ATOM 571 C CA . ARG A 1 74 ? -26.745 3.260 19.620 1.00 52.03 74 ARG A CA 1
ATOM 572 C C . ARG A 1 74 ? -27.451 4.102 18.552 1.00 52.03 74 ARG A C 1
ATOM 574 O O . ARG A 1 74 ? -27.616 3.628 17.441 1.00 52.03 74 ARG A O 1
ATOM 581 N N . ALA A 1 75 ? -27.775 5.352 18.885 1.00 51.25 75 ALA A N 1
ATOM 582 C CA . ALA A 1 75 ? -28.313 6.335 17.955 1.00 51.25 75 ALA A CA 1
ATOM 583 C C . ALA A 1 75 ? -27.330 6.719 16.832 1.00 51.25 75 ALA A C 1
ATOM 585 O O . ALA A 1 75 ? -27.767 6.875 15.701 1.00 51.25 75 ALA A O 1
ATOM 586 N N . ASP A 1 76 ? -26.025 6.815 17.105 1.00 50.69 76 ASP A N 1
ATOM 587 C CA . ASP A 1 76 ? -25.015 7.161 16.095 1.00 50.69 76 ASP A CA 1
ATOM 588 C C . ASP A 1 76 ? -24.650 5.955 15.225 1.00 50.69 76 ASP A C 1
ATOM 590 O O . ASP A 1 76 ? -24.395 6.121 14.037 1.00 50.69 76 ASP A O 1
ATOM 594 N N . ILE A 1 77 ? -24.697 4.736 15.780 1.00 51.47 77 ILE A N 1
ATOM 595 C CA . ILE A 1 77 ? -24.568 3.486 15.011 1.00 51.47 77 ILE A CA 1
ATOM 596 C C . ILE A 1 77 ? -25.759 3.342 14.058 1.00 51.47 77 ILE A C 1
ATOM 598 O O . ILE A 1 77 ? -25.560 3.194 12.856 1.00 51.47 77 ILE A O 1
ATOM 602 N N . GLU A 1 78 ? -26.989 3.460 14.567 1.00 53.16 78 GLU A N 1
ATOM 603 C CA . GLU A 1 78 ? -28.205 3.384 13.748 1.00 53.16 78 GLU A CA 1
ATOM 604 C C . GLU A 1 78 ? -28.278 4.537 12.733 1.00 53.16 78 GLU A C 1
ATOM 606 O O . GLU A 1 78 ? -28.714 4.326 11.607 1.00 53.16 78 GLU A O 1
ATOM 611 N N . ALA A 1 79 ? -27.799 5.742 13.068 1.00 51.88 79 ALA A N 1
ATOM 612 C CA . ALA A 1 79 ? -27.726 6.864 12.131 1.00 51.88 79 ALA A CA 1
ATOM 613 C C . ALA A 1 79 ? -26.611 6.708 11.079 1.00 51.88 79 ALA A C 1
ATOM 615 O O . ALA A 1 79 ? -26.794 7.127 9.933 1.00 51.88 79 ALA A O 1
ATOM 616 N N . ALA A 1 80 ? -25.467 6.113 11.432 1.00 51.56 80 ALA A N 1
ATOM 617 C CA . ALA A 1 80 ? -24.395 5.794 10.491 1.00 51.56 80 ALA A CA 1
ATOM 618 C C . ALA A 1 80 ? -24.814 4.673 9.527 1.00 51.56 80 ALA A C 1
ATOM 620 O O . ALA A 1 80 ? -24.558 4.782 8.330 1.00 51.56 80 ALA A O 1
ATOM 621 N N . GLU A 1 81 ? -25.521 3.653 10.020 1.00 51.66 81 GLU A N 1
ATOM 622 C CA . GLU A 1 81 ? -26.106 2.579 9.208 1.00 51.66 81 GLU A CA 1
ATOM 623 C C . GLU A 1 81 ? -27.297 3.071 8.367 1.00 51.66 81 GLU A C 1
ATOM 625 O O . GLU A 1 81 ? -27.452 2.661 7.220 1.00 51.66 81 GLU A O 1
ATOM 630 N N . ALA A 1 82 ? -28.104 4.015 8.866 1.00 49.41 82 ALA A N 1
ATOM 631 C CA . ALA A 1 82 ? -29.205 4.624 8.110 1.00 49.41 82 ALA A CA 1
ATOM 632 C C . ALA A 1 82 ? -28.733 5.578 6.995 1.00 49.41 82 ALA A C 1
ATOM 634 O O . ALA A 1 82 ?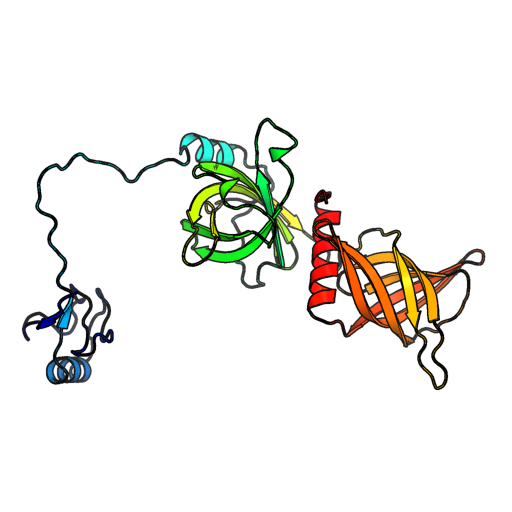 -29.509 5.907 6.098 1.00 49.41 82 ALA A O 1
ATOM 635 N N . ARG A 1 83 ? -27.464 6.009 7.020 1.00 52.88 83 ARG A N 1
ATOM 636 C CA . ARG A 1 83 ? -26.818 6.755 5.926 1.00 52.88 83 ARG A CA 1
ATOM 637 C C . ARG A 1 83 ? -26.313 5.849 4.795 1.00 52.88 83 ARG A C 1
ATOM 639 O O . ARG A 1 83 ? -25.667 6.367 3.883 1.00 52.88 83 ARG A O 1
ATOM 646 N N . ALA A 1 84 ? -26.606 4.545 4.844 1.00 48.91 84 ALA A N 1
ATOM 647 C CA . ALA A 1 84 ? -26.176 3.585 3.838 1.00 48.91 84 ALA A CA 1
ATOM 648 C C . ALA A 1 84 ? -26.571 4.024 2.418 1.00 48.91 84 ALA A C 1
ATOM 650 O O . ALA A 1 84 ? -27.738 4.299 2.113 1.00 48.91 84 ALA A O 1
ATOM 651 N N . GLY A 1 85 ? -25.571 4.114 1.546 1.00 56.34 85 GLY A N 1
ATOM 652 C CA . GLY A 1 85 ? -25.759 4.407 0.133 1.00 56.34 85 GLY A CA 1
ATOM 653 C C . GLY A 1 85 ? -26.315 3.190 -0.607 1.00 56.34 85 GLY A C 1
ATOM 654 O O . GLY A 1 85 ? -26.209 2.056 -0.151 1.00 56.34 85 GLY A O 1
ATOM 655 N N . ARG A 1 86 ? -26.873 3.400 -1.807 1.00 53.88 86 ARG A N 1
ATOM 656 C CA . ARG A 1 86 ? -27.380 2.312 -2.673 1.00 53.88 86 ARG A CA 1
ATOM 657 C C . ARG A 1 86 ? -26.314 1.278 -3.094 1.00 53.88 86 ARG A C 1
ATOM 659 O O . ARG A 1 86 ? -26.693 0.249 -3.641 1.00 53.88 86 ARG A O 1
ATOM 666 N N . ASP A 1 87 ? -25.035 1.542 -2.821 1.00 65.12 87 ASP A N 1
ATOM 667 C CA . ASP A 1 87 ? -23.881 0.732 -3.232 1.00 65.12 87 ASP A CA 1
ATOM 668 C C . ASP A 1 87 ? -23.206 -0.018 -2.062 1.00 65.12 87 ASP A C 1
ATOM 670 O O . ASP A 1 87 ? -22.122 -0.581 -2.233 1.00 65.12 87 ASP A O 1
ATOM 674 N N . ASP A 1 88 ? -23.808 -0.017 -0.869 1.00 83.44 88 ASP A N 1
ATOM 675 C CA . ASP A 1 88 ? -23.206 -0.650 0.306 1.00 83.44 88 ASP A CA 1
ATOM 676 C C . ASP A 1 88 ? -23.463 -2.167 0.333 1.00 83.44 88 ASP A C 1
ATOM 678 O O . ASP A 1 88 ? -24.566 -2.653 0.070 1.00 83.44 88 ASP A O 1
ATOM 682 N N . VAL A 1 89 ? -22.425 -2.931 0.674 1.00 89.38 89 VAL A N 1
ATOM 683 C CA . VAL A 1 89 ? -22.422 -4.399 0.741 1.00 89.38 89 VAL A CA 1
ATOM 684 C C . VAL A 1 89 ? -22.097 -4.878 2.160 1.00 89.38 89 VAL A C 1
ATOM 686 O O . VAL A 1 89 ? -21.477 -4.141 2.927 1.00 89.38 89 VAL A O 1
ATOM 689 N N . PRO A 1 90 ? -22.459 -6.114 2.550 1.00 92.19 90 PRO A N 1
ATOM 690 C CA . PRO A 1 90 ? -22.037 -6.673 3.833 1.00 92.19 90 PRO A CA 1
ATOM 691 C C . PRO A 1 90 ? -20.512 -6.720 3.973 1.00 92.19 90 PRO A C 1
ATOM 693 O O . PRO A 1 90 ? -19.805 -6.986 2.996 1.00 92.19 90 PRO A O 1
ATOM 696 N N . PHE A 1 91 ? -19.998 -6.534 5.193 1.00 91.50 91 PHE A N 1
ATOM 697 C CA . PHE A 1 91 ? -18.553 -6.586 5.435 1.00 91.50 91 PHE A CA 1
ATOM 698 C C . PHE A 1 91 ? -17.933 -7.905 4.932 1.00 91.50 91 PHE A C 1
ATOM 700 O O . PHE A 1 91 ? -18.441 -8.999 5.218 1.00 91.50 91 PHE A O 1
ATOM 707 N N . PRO A 1 92 ? -16.821 -7.839 4.178 1.00 88.62 92 PRO A N 1
ATOM 708 C CA . PRO A 1 92 ? -16.299 -8.981 3.442 1.00 88.62 92 PRO A CA 1
ATOM 709 C C . PRO A 1 92 ? -15.675 -10.044 4.352 1.00 88.62 92 PRO A C 1
ATOM 711 O O . PRO A 1 92 ? -15.115 -9.777 5.415 1.00 88.62 92 PRO A O 1
ATOM 714 N N . SER A 1 93 ? -15.649 -11.284 3.861 1.00 85.38 93 SER A N 1
ATOM 715 C CA . SER A 1 93 ? -14.779 -12.316 4.430 1.00 85.38 93 SER A CA 1
ATOM 716 C C . SER A 1 93 ? -13.315 -12.029 4.078 1.00 85.38 93 SER A C 1
ATOM 718 O O . SER A 1 93 ? -12.903 -12.188 2.929 1.00 85.38 93 SER A O 1
ATOM 720 N N . LEU A 1 94 ? -12.494 -11.697 5.074 1.00 87.00 94 LEU A N 1
ATOM 721 C CA . LEU A 1 94 ? -11.083 -11.311 4.911 1.00 87.00 94 LEU A CA 1
ATOM 722 C C . LEU A 1 94 ? -10.123 -12.490 4.645 1.00 87.00 94 LEU A C 1
ATOM 724 O O . LEU A 1 94 ? -8.970 -12.474 5.068 1.00 87.00 94 LEU A O 1
ATOM 728 N N . ARG A 1 95 ? -10.564 -13.529 3.918 1.00 76.12 95 ARG A N 1
ATOM 729 C CA . ARG A 1 95 ? -9.765 -14.748 3.648 1.00 76.12 95 ARG A CA 1
ATOM 730 C C . ARG A 1 95 ? -8.461 -14.468 2.898 1.00 76.12 95 ARG A C 1
ATOM 732 O O . ARG A 1 95 ? -7.508 -15.224 3.032 1.00 76.12 95 ARG A O 1
ATOM 739 N N . LYS A 1 96 ? -8.428 -13.400 2.096 1.00 72.31 96 LYS A N 1
ATOM 740 C CA . LYS A 1 96 ? -7.237 -12.960 1.349 1.00 72.31 96 LYS A CA 1
ATOM 741 C C . LYS A 1 96 ? -6.265 -12.133 2.201 1.00 72.31 96 LYS A C 1
ATOM 743 O O . LYS A 1 96 ? -5.228 -11.722 1.694 1.00 72.31 96 LYS A O 1
ATOM 748 N N . GLY A 1 97 ? -6.590 -11.908 3.475 1.00 83.25 97 GLY A N 1
ATOM 749 C CA . GLY A 1 97 ? -5.868 -11.002 4.359 1.00 83.25 97 GLY A CA 1
ATOM 750 C C . GLY A 1 97 ? -6.209 -9.536 4.098 1.00 83.25 97 GLY A C 1
ATOM 751 O O . GLY A 1 97 ? -6.877 -9.190 3.120 1.00 83.25 97 GLY A O 1
ATOM 752 N N . VAL A 1 98 ? -5.750 -8.672 4.999 1.00 87.06 98 VAL A N 1
ATOM 753 C CA . VAL A 1 98 ? -5.838 -7.219 4.848 1.00 87.06 98 VAL A CA 1
ATOM 754 C C . VAL A 1 98 ? -4.488 -6.708 4.388 1.00 87.06 98 VAL A C 1
ATOM 756 O O . VAL A 1 98 ? -3.451 -6.980 4.991 1.00 87.06 98 VAL A O 1
ATOM 759 N N . GLU A 1 99 ? -4.510 -5.997 3.273 1.00 81.81 99 GLU A N 1
ATOM 760 C CA . GLU A 1 99 ? -3.318 -5.503 2.616 1.00 81.81 99 GLU A CA 1
ATOM 761 C C . GLU A 1 99 ? -2.945 -4.107 3.104 1.00 81.81 99 GLU A C 1
ATOM 763 O O . GLU A 1 99 ? -1.795 -3.838 3.428 1.00 81.81 99 GLU A O 1
ATOM 768 N N . ALA A 1 100 ? -3.911 -3.214 3.213 1.00 84.69 100 ALA A N 1
ATOM 769 C CA . ALA A 1 100 ? -3.692 -1.914 3.819 1.00 84.69 100 ALA A CA 1
ATOM 770 C C . ALA A 1 100 ? -4.915 -1.559 4.646 1.00 84.69 100 ALA A C 1
ATOM 772 O O . ALA A 1 100 ? -6.037 -1.905 4.275 1.00 84.69 100 ALA A O 1
ATOM 773 N N . PHE A 1 101 ? -4.690 -0.884 5.765 1.00 91.25 101 PHE A N 1
ATOM 774 C CA . PHE A 1 101 ? -5.761 -0.374 6.597 1.00 91.25 101 PHE A CA 1
ATOM 775 C C . PHE A 1 101 ? -5.348 0.991 7.137 1.00 91.25 101 PHE A C 1
ATOM 777 O O . PHE A 1 101 ? -4.280 1.164 7.729 1.00 91.25 101 PHE A O 1
ATOM 784 N N . GLN A 1 102 ? -6.189 1.972 6.862 1.00 91.56 102 GLN A N 1
ATOM 785 C CA . GLN A 1 102 ? -6.053 3.341 7.303 1.00 91.56 102 GLN A CA 1
ATOM 786 C C . GLN A 1 102 ? -7.316 3.778 8.030 1.00 91.56 102 GLN A C 1
ATOM 788 O O . GLN A 1 102 ? -8.427 3.391 7.657 1.00 91.56 102 GLN A O 1
ATOM 793 N N . LEU A 1 103 ? -7.107 4.601 9.048 1.00 92.44 103 LEU A N 1
ATOM 794 C CA . LEU A 1 103 ? -8.140 5.264 9.817 1.00 92.44 103 LEU A CA 1
ATOM 795 C C . LEU A 1 103 ? -7.913 6.775 9.746 1.00 92.44 103 LEU A C 1
ATOM 797 O O . LEU A 1 103 ? -6.777 7.236 9.660 1.00 92.44 103 LEU A O 1
ATOM 801 N N . SER A 1 104 ? -8.994 7.534 9.798 1.00 90.50 104 SER A N 1
ATOM 802 C CA . SER A 1 104 ? -8.977 8.982 9.997 1.00 90.50 104 SER A CA 1
ATOM 803 C C . SER A 1 104 ? -10.024 9.307 11.043 1.00 90.50 104 SER A C 1
ATOM 805 O O . SER A 1 104 ? -11.152 8.812 10.939 1.00 90.50 104 SER A O 1
ATOM 807 N N . ALA A 1 105 ? -9.675 10.127 12.032 1.00 89.06 105 ALA A N 1
ATOM 808 C CA . ALA A 1 105 ? -10.682 10.645 12.944 1.00 89.06 105 ALA A CA 1
ATOM 809 C C . ALA A 1 105 ? -11.702 11.487 12.171 1.00 89.06 105 ALA A C 1
ATOM 811 O O . ALA A 1 105 ? -11.371 12.108 11.161 1.00 89.06 105 ALA A O 1
ATOM 812 N N . LEU A 1 106 ? -12.954 11.447 12.617 1.00 83.94 106 LEU A N 1
ATOM 813 C CA . LEU A 1 106 ? -14.011 12.312 12.112 1.00 83.94 106 LEU A CA 1
ATOM 814 C C . LEU A 1 106 ? -14.326 13.336 13.198 1.00 83.94 106 LEU A C 1
ATOM 816 O O . LEU A 1 106 ? -15.161 13.108 14.067 1.00 83.94 106 LEU A O 1
ATOM 820 N N . THR A 1 107 ? -13.595 14.443 13.172 1.00 79.56 107 THR A N 1
ATOM 821 C CA . THR A 1 107 ? -13.745 15.573 14.092 1.00 79.56 107 THR A CA 1
ATOM 822 C C . THR A 1 107 ? -13.933 16.868 13.308 1.00 79.56 107 THR A C 1
ATOM 824 O O . THR A 1 107 ? -13.649 16.922 12.111 1.00 79.56 107 THR A O 1
ATOM 827 N N . ASP A 1 108 ? -14.397 17.926 13.970 1.00 73.81 108 ASP A N 1
ATOM 828 C CA . ASP A 1 108 ? -14.516 19.250 13.341 1.00 73.81 108 ASP A CA 1
ATOM 829 C C . ASP A 1 108 ? -13.144 19.910 13.082 1.00 73.81 108 ASP A C 1
ATOM 831 O O . ASP A 1 108 ? -13.050 20.876 12.327 1.00 73.81 108 ASP A O 1
ATOM 835 N N . ASP A 1 109 ? -12.072 19.384 13.683 1.00 73.38 109 ASP A N 1
ATOM 836 C CA . ASP A 1 109 ? -10.701 19.847 13.489 1.00 73.38 109 ASP A CA 1
ATOM 837 C C . ASP A 1 109 ? -10.015 19.077 12.347 1.00 73.38 109 ASP A C 1
ATOM 839 O O . ASP A 1 109 ? -9.689 17.893 12.465 1.00 73.38 109 ASP A O 1
ATOM 843 N N . GLU A 1 110 ? -9.757 19.759 11.227 1.00 64.69 110 GLU A N 1
ATOM 844 C CA . GLU A 1 110 ? -9.127 19.153 10.049 1.00 64.69 110 GLU A CA 1
ATOM 845 C C . GLU A 1 110 ? -7.726 18.589 10.329 1.00 64.69 110 GLU A C 1
ATOM 847 O O . GLU A 1 110 ? -7.342 17.597 9.705 1.00 64.69 110 GLU A O 1
ATOM 852 N N . ALA A 1 111 ? -6.973 19.159 11.279 1.00 63.97 111 ALA A N 1
ATOM 853 C CA . ALA A 1 111 ? -5.649 18.647 11.634 1.00 63.97 111 ALA A CA 1
ATOM 854 C C . ALA A 1 111 ? -5.741 17.274 12.322 1.00 63.97 111 ALA A C 1
ATOM 856 O O . ALA A 1 111 ? -4.942 16.377 12.044 1.00 63.97 111 ALA A O 1
ATOM 857 N N . SER A 1 112 ? -6.757 17.088 13.165 1.00 66.88 112 SER A N 1
ATOM 858 C CA . SER A 1 112 ? -7.042 15.830 13.862 1.00 66.88 112 SER A CA 1
ATOM 859 C C . SER A 1 112 ? -7.616 14.751 12.932 1.00 66.88 112 SER A C 1
ATOM 861 O O . SER A 1 112 ? -7.497 13.559 13.215 1.00 66.88 112 SER A O 1
ATOM 863 N N . ASN A 1 113 ? -8.165 15.142 11.776 1.00 73.75 113 ASN A N 1
ATOM 864 C CA . ASN A 1 113 ? -8.674 14.222 10.751 1.00 73.75 113 ASN A CA 1
ATOM 865 C C . ASN A 1 113 ? -7.567 13.616 9.873 1.00 73.75 113 ASN A C 1
ATOM 867 O O . ASN A 1 113 ? -7.854 12.850 8.940 1.00 73.75 113 ASN A O 1
ATOM 871 N N . ALA A 1 114 ? -6.302 13.943 10.160 1.00 79.75 114 ALA A N 1
ATOM 872 C CA . ALA A 1 114 ? -5.171 13.420 9.425 1.00 79.75 114 ALA A CA 1
ATOM 873 C C . ALA A 1 114 ? -5.191 11.873 9.410 1.00 79.75 114 ALA A C 1
ATOM 875 O O . ALA A 1 114 ? -5.341 11.217 10.444 1.00 79.75 114 ALA A O 1
ATOM 876 N N . PRO A 1 115 ? -5.052 11.267 8.225 1.00 85.31 115 PRO A N 1
ATOM 877 C CA . PRO A 1 115 ? -5.087 9.826 8.052 1.00 85.31 115 PRO A CA 1
ATOM 878 C C . PRO A 1 115 ? -3.862 9.155 8.667 1.00 85.31 115 PRO A C 1
ATOM 880 O O . PRO A 1 115 ? -2.724 9.524 8.380 1.00 85.31 115 PRO A O 1
ATOM 883 N N . PHE A 1 116 ? -4.092 8.097 9.436 1.00 85.75 116 PHE A N 1
ATOM 884 C CA . PHE A 1 116 ? -3.046 7.274 10.026 1.00 85.75 116 PHE A CA 1
ATOM 885 C C . PHE A 1 116 ? -3.251 5.796 9.706 1.00 85.75 116 PHE A C 1
ATOM 887 O O . PHE A 1 116 ? -4.343 5.322 9.385 1.00 85.75 116 PHE A O 1
ATOM 894 N N . ARG A 1 117 ? -2.157 5.038 9.752 1.00 86.25 117 ARG A N 1
ATOM 895 C CA . ARG A 1 117 ? -2.156 3.625 9.376 1.00 86.25 117 ARG A CA 1
ATOM 896 C C . ARG A 1 117 ? -2.231 2.706 10.568 1.00 86.25 117 ARG A C 1
ATOM 898 O O . ARG A 1 117 ? -1.630 2.961 11.607 1.00 86.25 117 ARG A O 1
ATOM 905 N N . VAL A 1 118 ? -2.869 1.567 10.337 1.00 90.94 118 VAL A N 1
ATOM 906 C CA . VAL A 1 118 ? -2.956 0.483 11.303 1.00 90.94 118 VAL A CA 1
ATOM 907 C C . VAL A 1 118 ? -2.638 -0.853 10.633 1.00 90.94 118 VAL A C 1
ATOM 909 O O . VAL A 1 118 ? -2.906 -1.073 9.452 1.00 90.94 118 VAL A O 1
ATOM 912 N N . THR A 1 119 ? -2.056 -1.769 11.393 1.00 89.50 119 THR A N 1
ATOM 913 C CA . THR A 1 119 ? -1.937 -3.175 11.021 1.00 89.50 119 THR A CA 1
ATOM 914 C C . THR A 1 119 ? -3.178 -3.908 11.496 1.00 89.50 119 THR A C 1
ATOM 916 O O . THR A 1 119 ? -3.536 -3.851 12.670 1.00 89.50 119 THR A O 1
ATOM 919 N N . TYR A 1 120 ? -3.827 -4.622 10.584 1.00 94.12 120 TYR A N 1
ATOM 920 C CA . TYR A 1 120 ? -4.925 -5.518 10.918 1.00 94.12 120 TYR A CA 1
ATOM 921 C C . TYR A 1 120 ? -4.419 -6.727 11.714 1.00 94.12 120 TYR A C 1
ATOM 923 O O . TYR A 1 120 ? -3.510 -7.425 11.265 1.00 94.12 120 TYR A O 1
ATOM 931 N N . LEU A 1 121 ? -5.033 -6.984 12.870 1.00 93.50 121 LEU A N 1
ATOM 932 C CA . LEU A 1 121 ? -4.718 -8.125 13.734 1.00 93.50 121 LEU A CA 1
ATOM 933 C C . LEU A 1 121 ? -5.740 -9.253 13.582 1.00 93.50 121 LEU A C 1
ATOM 935 O O . LEU A 1 121 ? -5.377 -10.427 13.598 1.00 93.50 121 LEU A O 1
ATOM 939 N N . GLY A 1 122 ? -7.021 -8.911 13.430 1.00 94.19 122 GLY A N 1
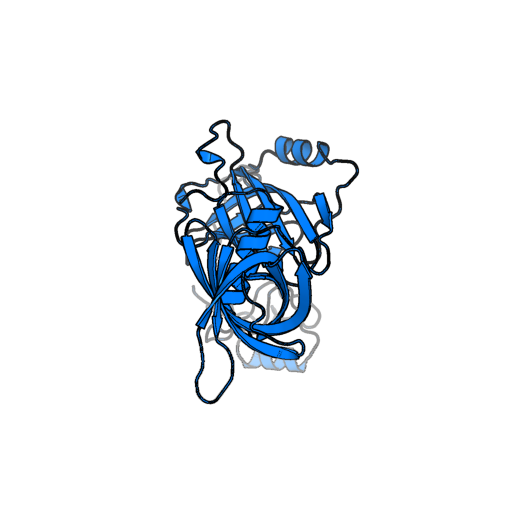ATOM 940 C CA . GLY A 1 122 ? -8.088 -9.901 13.372 1.00 94.19 122 GLY A CA 1
ATOM 941 C C . GLY A 1 122 ? -9.481 -9.289 13.340 1.00 94.19 122 GLY A C 1
ATOM 942 O O . GLY A 1 122 ? -9.660 -8.082 13.491 1.00 94.19 122 GLY A O 1
ATOM 943 N N . VAL A 1 123 ? -10.482 -10.144 13.153 1.00 95.31 123 VAL A N 1
ATOM 944 C CA . VAL A 1 123 ? -11.891 -9.760 13.195 1.00 95.31 123 VAL A CA 1
ATOM 945 C C . VAL A 1 123 ? -12.686 -10.832 13.916 1.00 95.31 123 VAL A C 1
ATOM 947 O O . VAL A 1 123 ? -12.521 -12.026 13.664 1.00 95.31 123 VAL A O 1
ATOM 950 N N . MET A 1 124 ? -13.574 -10.388 14.793 1.00 93.62 124 MET A N 1
ATOM 951 C CA . MET A 1 124 ? -14.645 -11.199 15.339 1.00 93.62 124 MET A CA 1
ATOM 952 C C . MET A 1 124 ? -15.952 -10.641 14.794 1.00 93.62 124 MET A C 1
ATOM 954 O O . MET A 1 124 ? -16.310 -9.496 15.074 1.00 93.62 124 MET A O 1
ATOM 958 N N . LYS A 1 125 ? -16.610 -11.440 13.948 1.00 90.94 125 LYS A N 1
ATOM 959 C CA . LYS A 1 125 ? -17.825 -11.045 13.232 1.00 90.94 125 LYS A CA 1
ATOM 960 C C . LYS A 1 125 ? -18.875 -10.525 14.216 1.00 90.94 125 LYS A C 1
ATOM 962 O O . LYS A 1 125 ? -19.070 -11.147 15.256 1.00 90.94 125 LYS A O 1
ATOM 967 N N . ASP A 1 126 ? -19.508 -9.405 13.875 1.00 89.69 126 ASP A N 1
ATOM 968 C CA . ASP A 1 126 ? -20.560 -8.741 14.659 1.00 89.69 126 ASP A CA 1
ATOM 969 C C . ASP A 1 126 ? -20.098 -8.246 16.051 1.00 89.69 126 ASP A C 1
ATOM 971 O O . ASP A 1 126 ? -20.904 -7.764 16.843 1.00 89.69 126 ASP A O 1
ATOM 975 N N . VAL A 1 127 ? -18.795 -8.341 16.359 1.00 93.56 127 VAL A N 1
ATOM 976 C CA . VAL A 1 127 ? -18.218 -7.953 17.654 1.00 93.56 127 VAL A CA 1
ATOM 977 C C . VAL A 1 127 ? -17.215 -6.820 17.483 1.00 93.56 127 VAL A C 1
ATOM 979 O O . VAL A 1 127 ? -17.480 -5.709 17.940 1.00 93.56 127 VAL A O 1
ATOM 982 N N . SER A 1 128 ? -16.069 -7.086 16.845 1.00 95.75 128 SER A N 1
ATOM 983 C CA . SER A 1 128 ? -15.000 -6.091 16.714 1.00 95.75 128 SER A CA 1
ATOM 984 C C . SER A 1 128 ? -13.983 -6.428 15.626 1.00 95.75 128 SER A C 1
ATOM 986 O O . SER A 1 128 ? -13.644 -7.599 15.426 1.00 95.75 128 SER A O 1
ATOM 988 N N . ILE A 1 129 ? -13.406 -5.398 15.012 1.00 97.06 129 ILE A N 1
ATOM 989 C CA . ILE A 1 129 ? -12.175 -5.488 14.224 1.00 97.06 129 ILE A CA 1
ATOM 990 C C . ILE A 1 129 ? -11.003 -5.050 15.108 1.00 97.06 129 ILE A C 1
ATOM 992 O O . ILE A 1 129 ? -11.048 -3.988 15.718 1.00 97.06 129 ILE A O 1
ATOM 996 N N . MET A 1 130 ? -9.949 -5.859 15.178 1.00 96.62 130 MET A N 1
ATOM 997 C CA . MET A 1 130 ? -8.757 -5.577 15.974 1.00 96.62 130 MET A CA 1
ATOM 998 C C . MET A 1 130 ? -7.633 -5.054 15.088 1.00 96.62 130 MET A C 1
ATOM 1000 O O . MET A 1 130 ? -7.280 -5.682 14.084 1.00 96.62 130 MET A O 1
ATOM 1004 N N . VAL A 1 131 ? -7.037 -3.933 15.481 1.00 95.44 131 VAL A N 1
ATOM 1005 C CA . VAL A 1 131 ? -5.931 -3.305 14.751 1.00 95.44 131 VAL A CA 1
ATOM 1006 C C . VAL A 1 131 ? -4.882 -2.752 15.709 1.00 95.44 131 VAL A C 1
ATOM 1008 O O . VAL A 1 131 ? -5.203 -2.424 16.841 1.00 95.44 131 VAL A O 1
ATOM 1011 N N . THR A 1 132 ? -3.640 -2.602 15.265 1.00 93.12 132 THR A N 1
ATOM 1012 C CA . THR A 1 132 ? -2.589 -1.889 16.010 1.00 93.12 132 THR A CA 1
ATOM 1013 C C . THR A 1 132 ? -2.055 -0.737 15.163 1.00 93.12 132 THR A C 1
ATOM 1015 O O . THR A 1 132 ? -1.773 -0.956 13.982 1.00 93.12 132 THR A O 1
ATOM 1018 N N . PRO A 1 133 ? -1.958 0.495 15.681 1.00 88.31 133 PRO A N 1
ATOM 1019 C CA . PRO A 1 133 ? -1.378 1.604 14.928 1.00 88.31 133 PRO A CA 1
ATOM 1020 C C . PRO A 1 133 ? 0.055 1.316 14.473 1.00 88.31 133 PRO A C 1
ATOM 1022 O O . PRO A 1 133 ? 0.828 0.656 15.165 1.00 88.31 133 PRO A O 1
ATOM 1025 N N . LEU A 1 134 ? 0.415 1.763 13.265 1.00 79.88 134 LEU A N 1
ATOM 1026 C CA . LEU A 1 134 ? 1.807 1.685 12.826 1.00 79.88 134 LEU A CA 1
ATOM 1027 C C . LEU A 1 134 ? 2.672 2.633 13.662 1.00 79.88 134 LEU A C 1
ATOM 1029 O O . LEU A 1 134 ? 2.226 3.699 14.084 1.00 79.88 134 LEU A O 1
ATOM 1033 N N . THR A 1 135 ? 3.926 2.229 13.867 1.00 64.38 135 THR A N 1
ATOM 1034 C CA . THR A 1 135 ? 4.913 2.929 14.692 1.00 64.38 135 THR A CA 1
ATOM 1035 C C . THR A 1 135 ? 4.952 4.423 14.360 1.00 64.38 135 THR A C 1
ATOM 1037 O O . THR A 1 135 ? 5.237 4.789 13.219 1.00 64.38 135 THR A O 1
ATOM 1040 N N . GLY A 1 136 ? 4.664 5.267 15.355 1.00 64.50 136 GLY A N 1
ATOM 1041 C CA . GLY A 1 136 ? 4.672 6.729 15.237 1.00 64.50 136 GLY A CA 1
ATOM 1042 C C . GLY A 1 136 ? 3.324 7.409 15.498 1.00 64.50 136 GLY A C 1
ATOM 1043 O O . GLY A 1 136 ? 3.324 8.593 15.816 1.00 64.50 136 GLY A O 1
ATOM 1044 N N . PHE A 1 137 ? 2.196 6.692 15.428 1.00 75.25 137 PHE A N 1
ATOM 1045 C CA . PHE A 1 137 ? 0.901 7.254 15.825 1.00 75.25 137 PHE A CA 1
ATOM 1046 C C . PHE A 1 137 ? 0.646 7.022 17.328 1.00 75.25 137 PHE A C 1
ATOM 1048 O O . PHE A 1 137 ? 0.592 5.861 17.742 1.00 75.25 137 PHE A O 1
ATOM 1055 N N . PRO A 1 138 ? 0.491 8.076 18.150 1.00 71.88 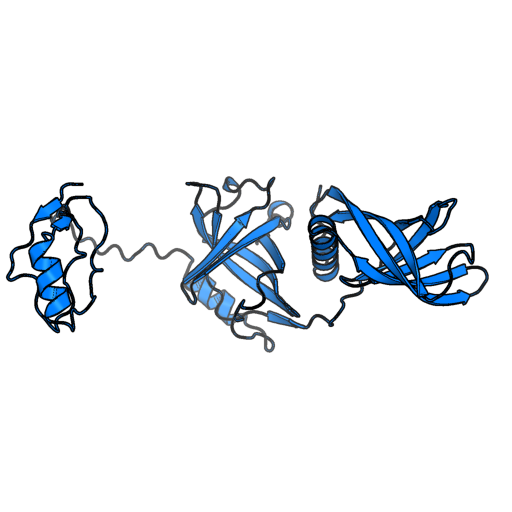138 PRO A N 1
ATOM 1056 C CA . PRO A 1 138 ? 0.246 7.926 19.581 1.00 71.88 138 PRO A CA 1
ATOM 1057 C C . PRO A 1 138 ? -1.165 7.379 19.819 1.00 71.88 138 PRO A C 1
ATOM 1059 O O . PRO A 1 138 ? -2.153 8.037 19.508 1.00 71.88 138 PRO A O 1
ATOM 1062 N N . VAL A 1 139 ? -1.273 6.174 20.382 1.00 72.00 139 VAL A N 1
ATOM 1063 C CA . VAL A 1 139 ? -2.573 5.525 20.635 1.00 72.00 139 VAL A CA 1
ATOM 1064 C C . VAL A 1 139 ? -3.430 6.318 21.624 1.00 72.00 139 VAL A C 1
ATOM 1066 O O . VAL A 1 139 ? -4.649 6.350 21.477 1.00 72.00 139 VAL A O 1
ATOM 1069 N N . ASP A 1 140 ? -2.790 7.046 22.539 1.00 72.56 140 ASP A N 1
ATOM 1070 C CA . ASP A 1 140 ? -3.434 7.966 23.483 1.00 72.56 140 ASP A CA 1
ATOM 1071 C C . ASP A 1 140 ? -4.097 9.183 22.806 1.00 72.56 140 ASP A C 1
ATOM 1073 O O . ASP A 1 140 ? -4.844 9.914 23.453 1.00 72.56 140 ASP A O 1
ATOM 1077 N N . ALA A 1 141 ? -3.855 9.417 21.508 1.00 81.19 141 ALA A N 1
ATOM 1078 C CA . ALA A 1 141 ? -4.603 10.411 20.734 1.00 81.19 141 ALA A CA 1
ATOM 1079 C C . ALA A 1 141 ? -6.024 9.945 20.380 1.00 81.19 141 ALA A C 1
ATOM 1081 O O . ALA A 1 141 ? -6.819 10.742 19.878 1.00 81.19 141 ALA A O 1
ATOM 1082 N N . LEU A 1 142 ? -6.343 8.669 20.619 1.00 87.06 142 LEU A N 1
ATOM 1083 C CA . LEU A 1 142 ? -7.673 8.114 20.418 1.00 87.06 142 LEU A CA 1
ATOM 1084 C C . LEU A 1 142 ? -8.362 7.832 21.751 1.00 87.06 142 LEU A C 1
ATOM 1086 O O . LEU A 1 142 ? -7.716 7.528 22.752 1.00 87.06 142 LEU A O 1
ATOM 1090 N N . TYR A 1 143 ? -9.692 7.877 21.751 1.00 89.31 143 TYR A N 1
ATOM 1091 C CA . TYR A 1 143 ? -10.503 7.577 22.930 1.00 89.31 143 TYR A CA 1
ATOM 1092 C C . TYR A 1 143 ? -11.699 6.680 22.598 1.00 89.31 143 TYR A C 1
ATOM 1094 O O . TYR A 1 143 ? -12.190 6.647 21.469 1.00 89.31 143 TYR A O 1
ATOM 1102 N N . ASP A 1 144 ? -12.182 5.944 23.600 1.00 92.69 144 ASP A N 1
ATOM 1103 C CA . ASP A 1 144 ? -13.376 5.104 23.484 1.00 92.69 144 ASP A CA 1
ATOM 1104 C C . ASP A 1 144 ? -14.590 5.939 23.034 1.00 92.69 144 ASP A C 1
ATOM 1106 O O . ASP A 1 144 ? -14.906 6.978 23.608 1.00 92.69 144 ASP A O 1
ATOM 1110 N N . GLY A 1 145 ? -15.295 5.459 22.015 1.00 91.38 145 GLY A N 1
ATOM 1111 C CA . GLY A 1 145 ? -16.438 6.123 21.396 1.00 91.38 145 GLY A CA 1
ATOM 1112 C C . GLY A 1 145 ? -16.084 7.053 20.235 1.00 91.38 145 GLY A C 1
ATOM 1113 O O . GLY A 1 145 ? -16.998 7.493 19.544 1.00 91.38 145 GLY A O 1
ATOM 1114 N N . GLN A 1 146 ? -14.803 7.323 19.968 1.00 91.81 146 GLN A N 1
ATOM 1115 C CA . GLN A 1 146 ? -14.403 8.192 18.861 1.00 91.81 146 GLN A CA 1
ATOM 1116 C C . GLN A 1 146 ? -14.818 7.611 17.504 1.00 91.81 146 GLN A C 1
ATOM 1118 O O . GLN A 1 146 ? -14.497 6.459 17.194 1.00 91.81 146 GLN A O 1
ATOM 1123 N N . GLU A 1 147 ? -15.504 8.418 16.691 1.00 94.25 147 GLU A N 1
ATOM 1124 C CA . GLU A 1 147 ? -15.884 8.057 15.324 1.00 94.25 147 GLU A CA 1
ATOM 1125 C C . GLU A 1 147 ? -14.678 8.179 14.385 1.00 94.25 147 GLU A C 1
ATOM 1127 O O . GLU A 1 147 ? -13.964 9.186 14.358 1.00 94.25 147 GLU A O 1
ATOM 1132 N N . LEU A 1 148 ? -14.461 7.134 13.594 1.00 94.44 148 LEU A N 1
ATOM 1133 C CA . LEU A 1 148 ? -13.394 7.029 12.615 1.00 94.44 148 LEU A CA 1
ATOM 1134 C C . LEU A 1 148 ? -13.983 6.678 11.249 1.00 94.44 148 LEU A C 1
ATOM 1136 O O . LEU A 1 148 ? -14.887 5.847 11.129 1.00 94.44 148 LEU A O 1
ATOM 1140 N N . SER A 1 149 ? -13.401 7.242 10.196 1.00 94.38 149 SER A N 1
ATOM 1141 C CA . SER A 1 149 ? -13.533 6.685 8.853 1.00 94.38 149 SER A CA 1
ATOM 1142 C C . SER A 1 149 ? -12.415 5.679 8.608 1.00 94.38 149 SER A C 1
ATOM 1144 O O . SER A 1 149 ? -11.264 5.886 8.989 1.00 94.38 149 SER A O 1
ATOM 1146 N N . ALA A 1 150 ? -12.772 4.566 7.987 1.00 94.62 150 ALA A N 1
ATOM 1147 C CA . ALA A 1 150 ? -11.907 3.441 7.712 1.00 94.62 150 ALA A CA 1
ATOM 1148 C C . ALA A 1 150 ? -11.813 3.217 6.206 1.00 94.62 150 ALA A C 1
ATOM 1150 O O . ALA A 1 150 ? -12.827 3.159 5.509 1.00 94.62 150 ALA A O 1
ATOM 1151 N N . LYS A 1 151 ? -10.585 3.035 5.718 1.00 93.19 151 LYS A N 1
ATOM 1152 C CA . LYS A 1 151 ? -10.308 2.552 4.364 1.00 93.19 151 LYS A CA 1
ATOM 1153 C C . LYS A 1 151 ? -9.457 1.298 4.463 1.00 93.19 151 LYS A C 1
ATOM 1155 O O . LYS A 1 151 ? -8.353 1.326 5.009 1.00 93.19 151 LYS A O 1
ATOM 1160 N N . MET A 1 152 ? -9.968 0.196 3.933 1.00 92.19 152 MET A N 1
ATOM 1161 C CA . MET A 1 152 ? -9.328 -1.111 4.007 1.00 92.19 152 MET A CA 1
ATOM 1162 C C . MET A 1 152 ? -9.179 -1.700 2.611 1.00 92.19 152 MET A C 1
ATOM 1164 O O . MET A 1 152 ? -10.157 -1.887 1.898 1.00 92.19 152 MET A O 1
ATOM 1168 N N . PHE A 1 153 ? -7.960 -2.060 2.231 1.00 88.06 153 PHE A N 1
ATOM 1169 C CA . PHE A 1 153 ? -7.701 -2.799 1.004 1.00 88.06 153 PHE A CA 1
ATOM 1170 C C . PHE A 1 153 ? -7.572 -4.290 1.305 1.00 88.06 153 PHE A C 1
ATOM 1172 O O . PHE A 1 153 ? -6.737 -4.699 2.114 1.00 88.06 153 PHE A O 1
ATOM 1179 N N . SER A 1 154 ? -8.390 -5.113 0.647 1.00 86.62 154 SER A N 1
ATOM 1180 C CA . SER A 1 154 ? -8.286 -6.571 0.728 1.00 86.62 154 SER A CA 1
ATOM 1181 C C . SER A 1 154 ? -8.543 -7.209 -0.636 1.00 86.62 154 SER A C 1
ATOM 1183 O O . SER A 1 154 ? -9.632 -7.123 -1.215 1.00 86.62 154 SER A O 1
ATOM 1185 N N . GLY A 1 155 ? -7.518 -7.878 -1.166 1.00 81.56 155 GLY A N 1
ATOM 1186 C CA . GLY A 1 155 ? -7.574 -8.606 -2.422 1.00 81.56 155 GLY A CA 1
ATOM 1187 C C . GLY A 1 155 ? -7.738 -7.699 -3.639 1.00 81.56 155 GLY A C 1
ATOM 1188 O O . GLY A 1 155 ? -6.773 -7.334 -4.297 1.00 81.56 155 GLY A O 1
ATOM 1189 N N . ARG A 1 156 ? -8.985 -7.435 -4.032 1.00 79.44 156 ARG A N 1
ATOM 1190 C CA . ARG A 1 156 ? -9.320 -6.705 -5.270 1.00 79.44 156 ARG A CA 1
ATOM 1191 C C . ARG A 1 156 ? -10.280 -5.548 -5.028 1.00 79.44 156 ARG A C 1
ATOM 1193 O O . ARG A 1 156 ? -10.815 -5.016 -5.991 1.00 79.44 156 ARG A O 1
ATOM 1200 N N . HIS A 1 157 ? -10.494 -5.175 -3.774 1.00 84.69 157 HIS A N 1
ATOM 1201 C CA . HIS A 1 157 ? -11.475 -4.167 -3.410 1.00 84.69 157 HIS A CA 1
ATOM 1202 C C . HIS A 1 157 ? -10.929 -3.296 -2.287 1.00 84.69 157 HIS A C 1
ATOM 1204 O O . HIS A 1 157 ? -10.239 -3.787 -1.385 1.00 84.69 157 HIS A O 1
ATOM 1210 N N . ILE A 1 158 ? -11.231 -2.006 -2.376 1.00 87.44 158 ILE A N 1
ATOM 1211 C CA . ILE A 1 158 ? -11.140 -1.082 -1.253 1.00 87.44 158 ILE A CA 1
ATOM 1212 C C . ILE A 1 158 ? -12.523 -1.043 -0.619 1.00 87.44 158 ILE A C 1
ATOM 1214 O O . ILE A 1 158 ? -13.519 -0.866 -1.313 1.00 87.44 158 ILE A O 1
ATOM 1218 N N . TYR A 1 159 ? -12.563 -1.223 0.690 1.00 91.94 159 TYR A N 1
ATOM 1219 C CA . TYR A 1 159 ? -13.760 -1.103 1.497 1.00 91.94 159 TYR A CA 1
ATOM 1220 C C . TYR A 1 159 ? -13.648 0.177 2.308 1.00 91.94 159 TYR A C 1
ATOM 1222 O O . TYR A 1 159 ? -12.680 0.355 3.052 1.00 91.94 159 TYR A O 1
ATOM 1230 N N . GLU A 1 160 ? -14.622 1.061 2.146 1.00 93.69 160 GLU A N 1
ATOM 1231 C CA . GLU A 1 160 ? -14.733 2.294 2.917 1.00 93.69 160 GLU A CA 1
ATOM 1232 C C . GLU A 1 160 ? -15.925 2.179 3.868 1.00 93.69 160 GLU A C 1
ATOM 1234 O O . GLU A 1 160 ? -17.014 1.771 3.465 1.00 93.69 160 GLU A O 1
ATOM 1239 N N . PHE A 1 161 ? -15.723 2.496 5.144 1.00 94.94 161 PHE A N 1
ATOM 1240 C CA . PHE A 1 161 ? -16.778 2.419 6.152 1.00 94.94 161 PHE A CA 1
ATOM 1241 C C . PHE A 1 161 ? -16.511 3.356 7.325 1.00 94.94 161 PHE A C 1
ATOM 1243 O O . PHE A 1 161 ? -15.402 3.855 7.500 1.00 94.94 161 PHE A O 1
ATOM 1250 N N . ARG A 1 162 ? -17.538 3.603 8.136 1.00 94.56 162 ARG A N 1
ATOM 1251 C CA . ARG A 1 162 ? -17.403 4.286 9.426 1.00 94.56 162 ARG A CA 1
ATOM 1252 C C . ARG A 1 162 ? -17.354 3.257 10.541 1.00 94.56 162 ARG A C 1
ATOM 1254 O O . ARG A 1 162 ? -17.953 2.190 10.442 1.00 94.56 162 ARG A O 1
ATOM 1261 N N . THR A 1 163 ? -16.624 3.576 11.593 1.00 96.25 163 THR A N 1
ATOM 1262 C CA . THR A 1 163 ? -16.514 2.745 12.787 1.00 96.25 163 THR A CA 1
ATOM 1263 C C . THR A 1 163 ? -16.292 3.629 14.003 1.00 96.25 163 THR A C 1
ATOM 1265 O O . THR A 1 163 ? -15.940 4.795 13.872 1.00 96.25 163 THR A O 1
ATOM 1268 N N . PHE A 1 164 ? -16.444 3.062 15.192 1.00 95.75 164 PHE A N 1
ATOM 1269 C CA . PHE A 1 164 ? -16.100 3.720 16.445 1.00 95.75 164 PHE A CA 1
ATOM 1270 C C . PHE A 1 164 ? -15.005 2.932 17.152 1.00 95.75 164 PHE A C 1
ATOM 1272 O O . PHE A 1 164 ? -14.947 1.702 17.029 1.00 95.75 164 PHE A O 1
ATOM 1279 N N . VAL A 1 165 ? -14.152 3.620 17.905 1.00 96.06 165 VAL A N 1
ATOM 1280 C CA . VAL A 1 165 ? -13.228 2.969 18.839 1.00 96.06 165 VAL A CA 1
ATOM 1281 C C . VAL A 1 165 ? -14.059 2.370 19.975 1.00 96.06 165 VAL A C 1
ATOM 1283 O O . VAL A 1 165 ? -14.582 3.088 20.814 1.00 96.06 165 VAL A O 1
ATOM 1286 N N . GLN A 1 166 ? -14.230 1.049 20.009 1.00 95.69 166 GLN A N 1
ATOM 1287 C CA . GLN A 1 166 ? -14.907 0.375 21.124 1.00 95.69 166 GLN A CA 1
ATOM 1288 C C . GLN A 1 166 ? -14.032 0.336 22.372 1.00 95.69 166 GLN A C 1
ATOM 1290 O O . GLN A 1 166 ? -14.546 0.418 23.488 1.00 95.69 166 GLN A O 1
ATOM 1295 N N . ARG A 1 167 ? -12.726 0.134 22.172 1.00 94.75 167 ARG A N 1
ATOM 1296 C CA . ARG A 1 167 ? -11.748 0.110 23.252 1.00 94.75 167 ARG A CA 1
ATOM 1297 C C . ARG A 1 167 ? -10.351 0.442 22.750 1.00 94.75 167 ARG A C 1
ATOM 1299 O O . ARG A 1 167 ? -9.880 -0.181 21.796 1.00 94.75 167 ARG A O 1
ATOM 1306 N N . VAL A 1 168 ? -9.677 1.334 23.462 1.00 93.69 168 VAL A N 1
ATOM 1307 C CA . VAL A 1 168 ? -8.223 1.502 23.416 1.00 93.69 168 VAL A CA 1
ATOM 1308 C C . VAL A 1 168 ? -7.556 0.543 24.409 1.00 93.69 168 VAL A C 1
ATOM 1310 O O . VAL A 1 168 ? -7.876 0.541 25.599 1.00 93.69 168 VAL A O 1
ATOM 1313 N N . CYS A 1 169 ? -6.632 -0.289 23.930 1.00 91.81 169 CYS A N 1
ATOM 1314 C CA . CYS A 1 169 ? -5.880 -1.240 24.745 1.00 91.81 169 CYS A CA 1
ATOM 1315 C C . CYS A 1 169 ? -4.382 -0.929 24.672 1.00 91.81 169 CYS A C 1
ATOM 1317 O O . CYS A 1 169 ? -3.820 -0.862 23.585 1.00 91.81 169 CYS A O 1
ATOM 1319 N N . THR A 1 170 ? -3.715 -0.803 25.820 1.00 89.00 170 THR A N 1
ATOM 1320 C CA . THR A 1 170 ? -2.276 -0.472 25.901 1.00 89.00 170 THR A CA 1
ATOM 1321 C C . THR A 1 170 ? -1.407 -1.621 26.420 1.00 89.00 170 THR A C 1
ATOM 1323 O O . THR A 1 170 ? -0.182 -1.526 26.436 1.00 89.00 170 THR A O 1
ATOM 1326 N N . GLN A 1 171 ? -2.019 -2.733 26.841 1.00 87.88 171 GLN A N 1
ATOM 1327 C CA . GLN A 1 171 ? -1.325 -3.913 27.360 1.00 87.88 171 GLN A CA 1
ATOM 1328 C C . GLN A 1 171 ? -1.803 -5.192 26.653 1.00 87.88 171 GLN A C 1
ATOM 1330 O O . GLN A 1 171 ? -3.005 -5.335 26.409 1.00 87.88 171 GLN A O 1
ATOM 1335 N N . PRO A 1 172 ? -0.909 -6.162 26.363 1.00 89.62 172 PRO A N 1
ATOM 1336 C CA . PRO A 1 172 ? 0.550 -6.134 26.565 1.00 89.62 172 PRO A CA 1
ATOM 1337 C C . PRO A 1 172 ? 1.315 -5.296 25.520 1.00 89.62 172 PRO A C 1
ATOM 1339 O O . PRO A 1 172 ? 2.524 -5.128 25.634 1.00 89.62 172 PRO A O 1
ATOM 1342 N N . PHE A 1 173 ? 0.615 -4.789 24.509 1.00 88.56 173 PHE A N 1
ATOM 1343 C CA . PHE A 1 173 ? 1.071 -3.805 23.531 1.00 88.56 173 PHE A CA 1
ATOM 1344 C C . PHE A 1 173 ? -0.138 -2.952 23.119 1.00 88.56 173 PHE A C 1
ATOM 1346 O O . PHE A 1 173 ? -1.265 -3.245 23.523 1.00 88.56 173 PHE A O 1
ATOM 1353 N N . GLU A 1 174 ? 0.083 -1.916 22.316 1.00 90.31 174 GLU A N 1
ATOM 1354 C CA . GLU A 1 174 ? -0.967 -0.990 21.892 1.00 90.31 174 GLU A CA 1
ATOM 1355 C C . GLU A 1 174 ? -1.810 -1.549 20.736 1.00 90.31 174 GLU A C 1
ATOM 1357 O O . GLU A 1 174 ? -1.294 -1.905 19.673 1.00 90.31 174 GLU A O 1
ATOM 1362 N N . TYR A 1 175 ? -3.126 -1.618 20.921 1.00 93.75 175 TYR A N 1
ATOM 1363 C CA . TYR A 1 175 ? -4.085 -2.009 19.890 1.00 93.75 175 TYR A CA 1
ATOM 1364 C C . TYR A 1 175 ? -5.476 -1.435 20.176 1.00 93.75 175 TYR A C 1
ATOM 1366 O O . TYR A 1 175 ? -5.769 -0.935 21.260 1.00 93.75 175 TYR A O 1
ATOM 1374 N N . LEU A 1 176 ? -6.347 -1.509 19.179 1.00 95.12 176 LEU A N 1
ATOM 1375 C CA . LEU A 1 176 ? -7.698 -0.973 19.203 1.00 95.12 176 LEU A CA 1
ATOM 1376 C C . LEU A 1 176 ? -8.694 -2.084 18.889 1.00 95.12 176 LEU A C 1
ATOM 1378 O O . LEU A 1 176 ? -8.479 -2.876 17.966 1.00 95.12 176 LEU A O 1
ATOM 1382 N N . HIS A 1 177 ? -9.813 -2.083 19.607 1.00 97.31 177 HIS A N 1
ATOM 1383 C CA . HIS A 1 177 ? -11.049 -2.694 19.137 1.00 97.31 177 HIS A CA 1
ATOM 1384 C C . HIS A 1 177 ? -11.881 -1.630 18.433 1.00 97.31 177 HIS A C 1
ATOM 1386 O O . HIS A 1 177 ? -12.258 -0.622 19.028 1.00 97.31 177 HIS A O 1
ATOM 1392 N N . LEU A 1 178 ? -12.176 -1.871 17.164 1.00 97.44 178 LEU A N 1
ATOM 1393 C CA . LEU A 1 178 ? -13.078 -1.072 16.352 1.00 97.44 178 LEU A CA 1
ATOM 1394 C C . LEU A 1 178 ? -14.421 -1.788 16.256 1.00 97.44 178 LEU A C 1
ATOM 1396 O O . LEU A 1 178 ? -14.460 -3.015 16.152 1.00 97.44 178 LEU A O 1
ATOM 1400 N N . HIS A 1 179 ? -15.510 -1.028 16.248 1.00 97.31 179 HIS A N 1
ATOM 1401 C CA . HIS A 1 179 ? -16.838 -1.568 15.988 1.00 97.31 179 HIS A CA 1
ATOM 1402 C C . HIS A 1 179 ? -16.881 -2.338 14.657 1.00 97.31 179 HIS A C 1
ATOM 1404 O O . HIS A 1 179 ? -16.269 -1.937 13.667 1.00 97.31 179 HIS A O 1
ATOM 1410 N N . TYR A 1 180 ? -17.583 -3.472 14.631 1.00 96.06 180 TYR A N 1
ATOM 1411 C CA . TYR A 1 180 ? -17.762 -4.240 13.401 1.00 96.06 180 TYR A CA 1
ATOM 1412 C C . TYR A 1 180 ? -18.807 -3.545 12.513 1.00 96.06 180 TYR A C 1
ATOM 1414 O O . TYR A 1 180 ? -19.949 -3.416 12.946 1.00 96.06 180 TYR A O 1
ATOM 1422 N N . PRO A 1 181 ? -18.467 -3.103 11.291 1.00 94.62 181 PRO A N 1
ATOM 1423 C CA . PRO A 1 181 ? -19.438 -2.479 10.401 1.00 94.62 181 PRO A CA 1
ATOM 1424 C C . PRO A 1 181 ? -20.337 -3.550 9.764 1.00 94.62 181 PRO A C 1
ATOM 1426 O O . PRO A 1 181 ? -19.849 -4.517 9.177 1.00 94.62 181 PRO A O 1
ATOM 1429 N N . SER A 1 182 ? -21.655 -3.374 9.837 1.00 88.94 182 SER A N 1
ATOM 1430 C CA . SER A 1 182 ? -22.616 -4.280 9.189 1.00 88.94 182 SER A CA 1
ATOM 1431 C C . SER A 1 182 ? -22.570 -4.160 7.662 1.00 88.94 182 SER A C 1
ATOM 1433 O O . SER A 1 182 ? -22.651 -5.157 6.940 1.00 88.94 182 SER A O 1
ATOM 1435 N N . LEU A 1 183 ? -22.400 -2.927 7.179 1.00 90.75 183 LEU A N 1
ATOM 1436 C CA . LEU A 1 183 ? -22.350 -2.554 5.772 1.00 90.75 183 LEU A CA 1
ATOM 1437 C C . LEU A 1 183 ? -21.106 -1.712 5.495 1.00 90.75 183 LEU A C 1
ATOM 1439 O O . LEU A 1 183 ? -20.671 -0.919 6.331 1.00 90.75 183 LEU A O 1
ATOM 1443 N N . VAL A 1 184 ? -20.537 -1.893 4.309 1.00 94.00 184 VAL A N 1
ATOM 1444 C CA . VAL A 1 184 ? -19.375 -1.159 3.821 1.00 94.00 184 VAL A CA 1
ATOM 1445 C C . VAL A 1 184 ? -19.567 -0.784 2.364 1.00 94.00 184 VAL A C 1
ATOM 1447 O O . VAL A 1 184 ? -20.162 -1.532 1.591 1.00 94.00 184 VAL A O 1
ATOM 1450 N N . ARG A 1 185 ? -18.979 0.333 1.956 1.00 91.62 185 ARG A N 1
ATOM 1451 C CA . ARG A 1 185 ? -18.894 0.691 0.547 1.00 91.62 185 ARG A CA 1
ATOM 1452 C C . ARG A 1 185 ? -17.774 -0.107 -0.106 1.00 91.62 185 ARG A C 1
ATOM 1454 O O . ARG A 1 185 ? -16.620 0.009 0.306 1.00 91.62 185 ARG A O 1
ATOM 1461 N N . GLU A 1 186 ? -18.088 -0.887 -1.135 1.00 88.62 186 GLU A N 1
ATOM 1462 C CA . GLU A 1 186 ? -17.097 -1.655 -1.895 1.00 88.62 186 GLU A CA 1
ATOM 1463 C C . GLU A 1 186 ? -16.712 -0.935 -3.190 1.00 88.62 186 GLU A C 1
ATOM 1465 O O . GLU A 1 186 ? -17.544 -0.624 -4.039 1.00 88.62 186 GLU A O 1
ATOM 1470 N N . ILE A 1 187 ? -15.415 -0.688 -3.359 1.00 85.31 187 ILE A N 1
ATOM 1471 C CA . ILE A 1 187 ? -14.846 -0.065 -4.550 1.00 85.31 187 ILE A CA 1
ATOM 1472 C C . ILE A 1 187 ? -13.973 -1.113 -5.249 1.00 85.31 187 ILE A C 1
ATOM 1474 O O . ILE A 1 187 ? -12.908 -1.469 -4.726 1.00 85.31 187 ILE A O 1
ATOM 1478 N N . PRO A 1 188 ? -14.380 -1.630 -6.425 1.00 79.56 188 PRO A N 1
ATOM 1479 C CA . PRO A 1 188 ? -13.586 -2.597 -7.159 1.00 79.56 188 PRO A CA 1
ATOM 1480 C C . PRO A 1 188 ? -12.303 -1.967 -7.675 1.00 79.56 188 PRO A C 1
ATOM 1482 O O . PRO A 1 188 ? -12.277 -0.946 -8.358 1.00 79.56 188 PRO A O 1
ATOM 1485 N N . VAL A 1 189 ? -11.213 -2.657 -7.385 1.00 70.31 189 VAL A N 1
ATOM 1486 C CA . VAL A 1 189 ? -9.868 -2.287 -7.773 1.00 70.31 189 VAL A CA 1
ATOM 1487 C C . VAL A 1 189 ? -9.439 -3.213 -8.912 1.00 70.31 189 VAL A C 1
ATOM 1489 O O . VAL A 1 189 ? -9.492 -4.446 -8.817 1.00 70.31 189 VAL A O 1
ATOM 1492 N N . ARG A 1 190 ? -9.030 -2.649 -10.054 1.00 61.00 190 ARG A N 1
ATOM 1493 C CA . ARG A 1 190 ? -8.551 -3.436 -11.213 1.00 61.00 190 ARG A CA 1
ATOM 1494 C C . ARG A 1 190 ? -7.374 -4.333 -10.798 1.00 61.00 190 ARG A C 1
ATOM 1496 O O . ARG A 1 190 ? -6.690 -4.033 -9.828 1.00 61.00 190 ARG A O 1
ATOM 1503 N N . GLN A 1 191 ? -7.165 -5.464 -11.490 1.00 53.19 191 GLN A N 1
ATOM 1504 C CA . GLN A 1 191 ? -6.144 -6.476 -11.123 1.00 53.19 191 GLN A CA 1
ATOM 1505 C C . GLN A 1 191 ? -4.792 -5.860 -10.818 1.00 53.19 191 GLN A C 1
ATOM 1507 O O . GLN A 1 191 ? -4.129 -6.286 -9.872 1.00 53.19 191 GLN A O 1
ATOM 1512 N N . HIS A 1 192 ? -4.431 -4.825 -11.566 1.00 59.91 192 HIS A N 1
ATOM 1513 C CA . HIS A 1 192 ? -3.247 -4.029 -11.331 1.00 59.91 192 HIS A CA 1
ATOM 1514 C C . HIS A 1 192 ? -3.685 -2.569 -11.360 1.00 59.91 192 HIS A C 1
ATOM 1516 O O . HIS A 1 192 ? -3.858 -1.999 -12.436 1.00 59.91 192 HIS A O 1
ATOM 1522 N N . VAL A 1 193 ? -3.929 -1.972 -10.190 1.00 68.75 193 VAL A N 1
ATOM 1523 C CA . VAL A 1 193 ? -3.977 -0.508 -10.104 1.00 68.75 193 VAL A CA 1
ATOM 1524 C C . VAL A 1 193 ? -2.673 0.001 -10.670 1.00 68.75 193 VAL A C 1
ATOM 1526 O O . VAL A 1 193 ? -1.616 -0.354 -10.154 1.00 68.75 193 VAL A O 1
ATOM 1529 N N . ARG A 1 194 ? -2.765 0.796 -11.728 1.00 80.50 194 ARG A N 1
ATOM 1530 C CA . ARG A 1 194 ? -1.675 1.641 -12.181 1.00 80.50 194 ARG A CA 1
ATOM 1531 C C . ARG A 1 194 ? -2.029 3.046 -11.764 1.00 80.50 194 ARG A C 1
ATOM 1533 O O . ARG A 1 194 ? -3.067 3.553 -12.181 1.00 80.50 194 ARG A O 1
ATOM 1540 N N . VAL A 1 195 ? -1.216 3.607 -10.889 1.00 86.75 195 VAL A N 1
ATOM 1541 C CA . VAL A 1 195 ? -1.298 5.025 -10.565 1.00 86.75 195 VAL A CA 1
ATOM 1542 C C . VAL A 1 195 ? -0.296 5.746 -11.439 1.00 86.75 195 VAL A C 1
ATOM 1544 O O . VAL A 1 195 ? 0.805 5.231 -11.656 1.00 86.75 195 VAL A O 1
ATOM 1547 N N . GLU A 1 196 ? -0.689 6.898 -11.967 1.00 89.69 196 GLU A N 1
ATOM 1548 C CA . GLU A 1 196 ? 0.258 7.791 -12.624 1.00 89.69 196 GLU A CA 1
ATOM 1549 C C . GLU A 1 196 ? 1.338 8.194 -11.621 1.00 89.69 196 GLU A C 1
ATOM 1551 O O . GLU A 1 196 ? 1.068 8.403 -10.435 1.00 89.69 196 GLU A O 1
ATOM 1556 N N . ALA A 1 197 ? 2.574 8.243 -12.097 1.00 90.25 197 ALA A N 1
ATOM 1557 C CA . ALA A 1 197 ? 3.738 8.521 -11.284 1.00 90.25 197 ALA A CA 1
ATOM 1558 C C . ALA A 1 197 ? 4.677 9.467 -12.031 1.00 90.25 197 ALA A C 1
ATOM 1560 O O . ALA A 1 197 ? 4.766 9.456 -13.257 1.00 90.25 197 ALA A O 1
ATOM 1561 N N . ASP A 1 198 ? 5.401 10.270 -11.261 1.00 93.62 198 ASP A N 1
ATOM 1562 C CA . ASP A 1 198 ? 6.541 11.052 -11.724 1.00 93.62 198 ASP A CA 1
ATOM 1563 C C . ASP A 1 198 ? 7.706 10.769 -10.775 1.00 93.62 198 ASP A C 1
ATOM 1565 O O . ASP A 1 198 ? 8.006 11.541 -9.864 1.00 93.62 198 ASP A O 1
ATOM 1569 N N . VAL A 1 199 ? 8.280 9.569 -10.905 1.00 95.38 199 VAL A N 1
ATOM 1570 C CA . VAL A 1 199 ? 9.281 9.065 -9.956 1.00 95.38 199 VAL A CA 1
ATOM 1571 C C . VAL A 1 199 ? 10.599 8.803 -10.680 1.00 95.38 199 VAL A C 1
ATOM 1573 O O . VAL A 1 199 ? 10.635 7.952 -11.574 1.00 95.38 199 VAL A O 1
ATOM 1576 N N . PRO A 1 200 ? 11.703 9.475 -10.303 1.00 96.50 200 PRO A N 1
ATOM 1577 C CA . PRO A 1 200 ? 13.015 9.144 -10.834 1.00 96.50 200 PRO A CA 1
ATOM 1578 C C . PRO A 1 200 ? 13.436 7.755 -10.346 1.00 96.50 200 PRO A C 1
ATOM 1580 O O . PRO A 1 200 ? 13.329 7.418 -9.163 1.00 96.50 200 PRO A O 1
ATOM 1583 N N . ALA A 1 201 ? 13.942 6.950 -11.267 1.00 97.12 201 ALA A N 1
ATOM 1584 C CA . ALA A 1 201 ? 14.392 5.594 -11.018 1.00 97.12 201 ALA A CA 1
ATOM 1585 C C . ALA A 1 201 ? 15.709 5.328 -11.744 1.00 97.12 201 ALA A C 1
ATOM 1587 O O . ALA A 1 201 ? 16.109 6.053 -12.654 1.00 97.12 201 ALA A O 1
ATOM 1588 N N . LYS A 1 202 ? 16.387 4.260 -11.336 1.00 96.69 202 LYS A N 1
ATOM 1589 C CA . LYS A 1 202 ? 17.602 3.787 -11.984 1.00 96.69 202 LYS A CA 1
ATOM 1590 C C . LYS A 1 202 ? 17.435 2.341 -12.411 1.00 96.69 202 LYS A C 1
ATOM 1592 O O . LYS A 1 202 ? 16.983 1.509 -11.621 1.00 96.69 202 LYS A O 1
ATOM 1597 N N . LEU A 1 203 ? 17.826 2.047 -13.645 1.00 95.81 203 LEU A N 1
ATOM 1598 C CA . LEU A 1 203 ? 17.910 0.697 -14.186 1.00 95.81 203 LEU A CA 1
ATOM 1599 C C . LEU A 1 203 ? 19.379 0.314 -14.326 1.00 95.81 203 LEU A C 1
ATOM 1601 O O . LEU A 1 203 ? 20.158 1.024 -14.953 1.00 95.81 203 LEU A O 1
ATOM 1605 N N . LEU A 1 204 ? 19.758 -0.806 -13.724 1.00 94.81 204 LEU A N 1
ATOM 1606 C CA . LEU A 1 204 ? 21.080 -1.396 -13.859 1.00 94.81 204 LEU A CA 1
ATOM 1607 C C . LEU A 1 204 ? 21.003 -2.520 -14.894 1.00 94.81 204 LEU A C 1
ATOM 1609 O O . LEU A 1 204 ? 20.295 -3.511 -14.668 1.00 94.81 204 LEU A O 1
ATOM 1613 N N . SER A 1 205 ? 21.725 -2.353 -16.003 1.00 90.38 205 SER A N 1
ATOM 1614 C CA . SER A 1 205 ? 21.809 -3.361 -17.059 1.00 90.38 205 SER A CA 1
ATOM 1615 C C . SER A 1 205 ? 22.470 -4.642 -16.561 1.00 90.38 205 SER A C 1
ATOM 1617 O O . SER A 1 205 ? 23.278 -4.645 -15.624 1.00 90.38 205 SER A O 1
ATOM 1619 N N . ASN A 1 206 ? 22.125 -5.750 -17.208 1.00 83.62 206 ASN A N 1
ATOM 1620 C CA . ASN A 1 206 ? 22.794 -7.019 -16.975 1.00 83.62 206 ASN A CA 1
ATOM 1621 C C . ASN A 1 206 ? 23.986 -7.168 -17.934 1.00 83.62 206 ASN A C 1
ATOM 1623 O O . ASN A 1 206 ? 23.916 -6.775 -19.092 1.00 83.62 206 ASN A O 1
ATOM 1627 N N . GLY A 1 207 ? 25.084 -7.769 -17.470 1.00 79.94 207 GLY A N 1
ATOM 1628 C CA . GLY A 1 207 ? 26.255 -8.035 -18.309 1.00 79.94 207 GLY A CA 1
ATOM 1629 C C . GLY A 1 207 ? 27.563 -8.093 -17.523 1.00 79.94 207 GLY A C 1
ATOM 1630 O O . GLY A 1 207 ? 27.573 -7.950 -16.302 1.00 79.94 207 GLY A O 1
ATOM 1631 N N . LEU A 1 208 ? 28.674 -8.292 -18.242 1.00 76.06 208 LEU A N 1
ATOM 1632 C CA . LEU A 1 208 ? 30.033 -8.309 -17.674 1.00 76.06 208 LEU A CA 1
ATOM 1633 C C . LEU A 1 208 ? 30.464 -6.940 -17.121 1.00 76.06 208 LEU A C 1
ATOM 1635 O O . LEU A 1 208 ? 31.308 -6.877 -16.235 1.00 76.06 208 LEU A O 1
ATOM 1639 N N . GLN A 1 209 ? 29.880 -5.858 -17.642 1.00 85.69 209 GLN A N 1
ATOM 1640 C CA . GLN A 1 209 ? 30.089 -4.481 -17.193 1.00 85.69 209 GLN A CA 1
ATOM 1641 C C . GLN A 1 209 ? 28.716 -3.819 -16.995 1.00 85.69 209 GLN A C 1
ATOM 1643 O O . GLN A 1 209 ? 28.189 -3.221 -17.935 1.00 85.69 209 GLN A O 1
ATOM 1648 N N . PRO A 1 210 ? 28.091 -3.984 -15.813 1.00 87.50 210 PRO A N 1
ATOM 1649 C CA . PRO A 1 210 ? 26.794 -3.387 -15.513 1.00 87.50 210 PRO A CA 1
ATOM 1650 C C . PRO A 1 210 ? 26.862 -1.861 -15.586 1.00 87.50 210 PRO A C 1
ATOM 1652 O O . PRO A 1 210 ? 27.735 -1.247 -14.974 1.00 87.50 210 PRO A O 1
ATOM 1655 N N . GLN A 1 211 ? 25.923 -1.249 -16.303 1.00 89.94 211 GLN A N 1
ATOM 1656 C CA . GLN A 1 211 ? 25.802 0.202 -16.415 1.00 89.94 211 GLN A CA 1
ATOM 1657 C C . GLN A 1 211 ? 24.483 0.668 -15.809 1.00 89.94 211 GLN A C 1
ATOM 1659 O O . GLN A 1 211 ? 23.468 -0.028 -15.877 1.00 89.94 211 GLN A O 1
ATOM 1664 N N . LEU A 1 212 ? 24.519 1.841 -15.183 1.00 93.31 212 LEU A N 1
ATOM 1665 C CA . LEU A 1 212 ? 23.375 2.430 -14.507 1.00 93.31 212 LEU A CA 1
ATOM 1666 C C . LEU A 1 212 ? 22.775 3.528 -15.381 1.00 93.31 212 LEU A C 1
ATOM 1668 O O . LEU A 1 212 ? 23.481 4.446 -15.787 1.00 93.31 212 LEU A O 1
ATOM 1672 N N . PHE A 1 213 ? 21.474 3.439 -15.626 1.00 94.19 213 PHE A N 1
ATOM 1673 C CA . PHE A 1 213 ? 20.737 4.356 -16.484 1.00 94.19 213 PHE A CA 1
ATOM 1674 C C . PHE A 1 213 ? 19.626 5.031 -15.697 1.00 94.19 213 PHE A C 1
ATOM 1676 O O . PHE A 1 213 ? 18.842 4.359 -15.022 1.00 94.19 213 PHE A O 1
ATOM 1683 N N . ASP A 1 214 ? 19.554 6.354 -15.798 1.00 94.69 214 ASP A N 1
ATOM 1684 C CA . ASP A 1 214 ? 18.468 7.123 -15.207 1.00 94.69 214 ASP A CA 1
ATOM 1685 C C . ASP A 1 214 ? 17.225 7.033 -16.099 1.00 94.69 214 ASP A C 1
ATOM 1687 O O . ASP A 1 214 ? 17.277 7.210 -17.321 1.00 94.69 214 ASP A O 1
ATOM 1691 N N . VAL A 1 215 ? 16.093 6.733 -15.471 1.00 95.56 215 VAL A N 1
ATOM 1692 C CA . VAL A 1 215 ? 14.781 6.671 -16.113 1.00 95.56 215 VAL A CA 1
ATOM 1693 C C . VAL A 1 215 ? 13.748 7.354 -15.226 1.00 95.56 215 VAL A C 1
ATOM 1695 O O . VAL A 1 215 ? 13.971 7.579 -14.036 1.00 95.56 215 VAL A O 1
ATOM 1698 N N . LYS A 1 216 ? 12.587 7.664 -15.789 1.00 96.31 216 LYS A N 1
ATOM 1699 C CA . LYS A 1 216 ? 11.456 8.220 -15.047 1.00 96.31 216 LYS A CA 1
ATOM 1700 C C . LYS A 1 216 ? 10.270 7.276 -15.142 1.00 96.31 216 LYS A C 1
ATOM 1702 O O . LYS A 1 216 ? 9.868 6.905 -16.238 1.00 96.31 216 LYS A O 1
ATOM 1707 N N . LEU A 1 217 ? 9.723 6.859 -14.007 1.00 96.62 217 LEU A N 1
ATOM 1708 C CA . LEU A 1 217 ? 8.522 6.032 -13.979 1.00 96.62 217 LEU A CA 1
ATOM 1709 C C . LEU A 1 217 ? 7.310 6.913 -14.277 1.00 96.62 217 LEU A C 1
ATOM 1711 O O . LEU A 1 217 ? 7.146 7.934 -13.616 1.00 96.62 217 LEU A O 1
ATOM 1715 N N . SER A 1 218 ? 6.506 6.518 -15.265 1.00 94.56 218 SER A N 1
ATOM 1716 C CA . SER A 1 218 ? 5.275 7.205 -15.682 1.00 94.56 218 SER A CA 1
ATOM 1717 C C . SER A 1 218 ? 4.028 6.650 -15.000 1.00 94.56 218 SER A C 1
ATOM 1719 O O . SER A 1 218 ? 3.038 7.352 -14.822 1.00 94.56 218 SER A O 1
ATOM 1721 N N . ASP A 1 219 ? 4.060 5.369 -14.639 1.00 93.06 219 ASP A N 1
ATOM 1722 C CA . ASP A 1 219 ? 3.013 4.714 -13.867 1.00 93.06 219 ASP A CA 1
ATOM 1723 C C . ASP A 1 219 ? 3.600 3.568 -13.044 1.00 93.06 219 ASP A C 1
ATOM 1725 O O . ASP A 1 219 ? 4.637 3.004 -13.399 1.00 93.06 219 ASP A O 1
ATOM 1729 N N . ILE A 1 220 ? 2.953 3.231 -11.928 1.00 93.75 220 ILE A N 1
ATOM 1730 C CA . ILE A 1 220 ? 3.384 2.157 -11.025 1.00 93.75 220 ILE A CA 1
ATOM 1731 C C . ILE A 1 220 ? 2.184 1.295 -10.644 1.00 93.75 220 ILE A C 1
ATOM 1733 O O . ILE A 1 220 ? 1.096 1.797 -10.374 1.00 93.75 220 ILE A O 1
ATOM 1737 N N . SER A 1 221 ? 2.399 -0.018 -10.579 1.00 89.94 221 SER A N 1
ATOM 1738 C CA . SER A 1 221 ? 1.471 -1.018 -10.044 1.00 89.94 221 SER A CA 1
ATOM 1739 C C . SER A 1 221 ? 2.193 -2.032 -9.160 1.00 89.94 221 SER A C 1
ATOM 1741 O O . SER A 1 221 ? 3.414 -2.014 -9.042 1.00 89.94 221 SER A O 1
ATOM 1743 N N . LEU A 1 222 ? 1.452 -2.974 -8.565 1.00 87.44 222 LEU A N 1
ATOM 1744 C CA . LEU A 1 222 ? 2.041 -4.057 -7.765 1.00 87.44 222 LEU A CA 1
ATOM 1745 C C . LEU A 1 222 ? 2.929 -5.013 -8.574 1.00 87.44 222 LEU A C 1
ATOM 1747 O O . LEU A 1 222 ? 3.771 -5.689 -7.987 1.00 87.44 222 LEU A O 1
ATOM 1751 N N . ILE A 1 223 ? 2.718 -5.108 -9.888 1.00 89.38 223 ILE A N 1
ATOM 1752 C CA . ILE A 1 223 ? 3.371 -6.112 -10.742 1.00 89.38 223 ILE A CA 1
ATOM 1753 C C . ILE A 1 223 ? 4.277 -5.508 -11.817 1.00 89.38 223 ILE A C 1
ATOM 1755 O O . ILE A 1 223 ? 4.898 -6.245 -12.575 1.00 89.38 223 ILE A O 1
ATOM 1759 N N . GLY A 1 224 ? 4.321 -4.186 -11.946 1.00 93.25 224 GLY A N 1
ATOM 1760 C CA . GLY A 1 224 ? 5.009 -3.538 -13.053 1.00 93.25 224 GLY A CA 1
ATOM 1761 C C . GLY A 1 224 ? 4.875 -2.024 -13.045 1.00 93.25 224 GLY A C 1
ATOM 1762 O O . GLY A 1 224 ? 4.129 -1.469 -12.236 1.00 93.25 224 GLY A O 1
ATOM 1763 N N . ALA A 1 225 ? 5.577 -1.378 -13.966 1.00 95.69 225 ALA A N 1
ATOM 1764 C CA . ALA A 1 225 ? 5.598 0.071 -14.128 1.00 95.69 225 ALA A CA 1
ATOM 1765 C C . ALA A 1 225 ? 5.794 0.460 -15.598 1.00 95.69 225 ALA A C 1
ATOM 1767 O O . ALA A 1 225 ? 6.400 -0.285 -16.370 1.00 95.69 225 ALA A O 1
ATOM 1768 N N . GLY A 1 226 ? 5.311 1.636 -15.976 1.00 95.94 226 GLY A N 1
ATOM 1769 C CA . GLY A 1 226 ? 5.759 2.339 -17.174 1.00 95.94 226 GLY A CA 1
ATOM 1770 C C . GLY A 1 226 ? 6.999 3.170 -16.856 1.00 95.94 226 GLY A C 1
ATOM 1771 O O . GLY A 1 226 ? 7.075 3.776 -15.788 1.00 95.94 226 GLY A O 1
ATOM 1772 N N . ALA A 1 227 ? 7.978 3.199 -17.757 1.00 95.81 227 ALA A N 1
ATOM 1773 C CA . ALA A 1 227 ? 9.180 4.014 -17.616 1.00 95.81 227 ALA A CA 1
ATOM 1774 C C . ALA A 1 227 ? 9.516 4.751 -18.911 1.00 95.81 227 ALA A C 1
ATOM 1776 O O . ALA A 1 227 ? 9.259 4.252 -20.004 1.00 95.81 227 ALA A O 1
ATOM 1777 N N . THR A 1 228 ? 10.132 5.919 -18.792 1.00 94.62 228 THR A N 1
ATOM 1778 C CA . THR A 1 228 ? 10.613 6.724 -19.908 1.00 94.62 228 THR A CA 1
ATOM 1779 C C . THR A 1 228 ? 12.098 7.038 -19.761 1.00 94.62 228 THR A C 1
ATOM 1781 O O . THR A 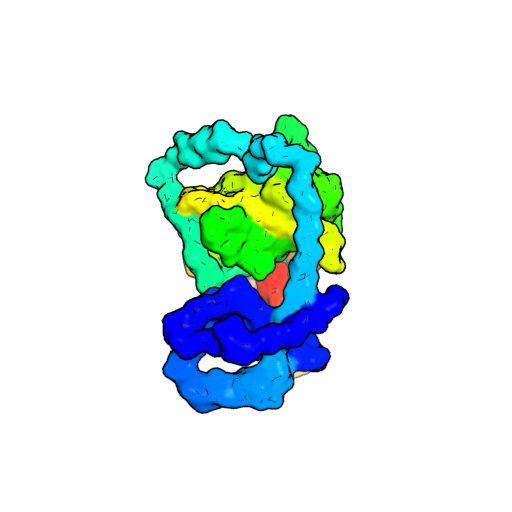1 228 ? 12.612 7.215 -18.655 1.00 94.62 228 THR A O 1
ATOM 1784 N N . SER A 1 229 ? 12.805 7.076 -20.886 1.00 92.06 229 SER A N 1
ATOM 1785 C CA . SER A 1 229 ? 14.222 7.425 -20.970 1.00 92.06 229 SER A CA 1
ATOM 1786 C C . SER A 1 229 ? 14.490 8.223 -22.240 1.00 92.06 229 SER A C 1
ATOM 1788 O O . SER A 1 229 ? 13.814 8.033 -23.249 1.00 92.06 229 SER A O 1
ATOM 1790 N N . SER A 1 230 ? 15.496 9.090 -22.209 1.00 86.44 230 SER A N 1
ATOM 1791 C CA . SER A 1 230 ? 15.985 9.815 -23.387 1.00 86.44 230 SER A CA 1
ATOM 1792 C C . SER A 1 230 ? 16.810 8.941 -24.337 1.00 86.44 230 SER A C 1
ATOM 1794 O O . SER A 1 230 ? 17.145 9.386 -25.429 1.00 86.44 230 SER A O 1
ATOM 1796 N N . ALA A 1 231 ? 17.150 7.711 -23.937 1.00 80.94 231 ALA A N 1
ATOM 1797 C CA . ALA A 1 231 ? 17.936 6.791 -24.747 1.00 80.94 231 ALA A CA 1
ATOM 1798 C C . ALA A 1 231 ? 17.290 5.398 -24.856 1.00 80.94 231 ALA A C 1
ATOM 1800 O O . ALA A 1 231 ? 16.692 4.861 -23.914 1.00 80.94 231 ALA A O 1
ATOM 1801 N N . ALA A 1 232 ? 17.466 4.796 -26.032 1.00 82.44 232 ALA A N 1
ATOM 1802 C CA . ALA A 1 232 ? 17.094 3.422 -26.344 1.00 82.44 232 ALA A CA 1
ATOM 1803 C C . ALA A 1 232 ? 18.176 2.463 -25.825 1.00 82.44 232 ALA A C 1
ATOM 1805 O O . ALA A 1 232 ? 19.075 2.073 -26.563 1.00 82.44 232 ALA A O 1
ATOM 1806 N N . VAL A 1 233 ? 18.133 2.133 -24.536 1.00 83.75 233 VAL A N 1
ATOM 1807 C CA . VAL A 1 233 ? 19.207 1.391 -23.856 1.00 83.75 233 VAL A CA 1
ATOM 1808 C C . VAL A 1 233 ? 18.904 -0.098 -23.713 1.00 83.75 233 VAL A C 1
ATOM 1810 O O . VAL A 1 233 ? 19.817 -0.914 -23.775 1.00 83.75 233 VAL A O 1
ATOM 1813 N N . PHE A 1 234 ? 17.637 -0.451 -23.500 1.00 91.19 234 PHE A N 1
ATOM 1814 C CA . PHE A 1 234 ? 17.239 -1.812 -23.145 1.00 91.19 234 PHE A CA 1
ATOM 1815 C C . PHE A 1 234 ? 16.419 -2.463 -24.248 1.00 91.19 234 PHE A C 1
ATOM 1817 O O . PHE A 1 234 ? 15.692 -1.780 -24.977 1.00 91.19 234 PHE A O 1
ATOM 1824 N N . GLU A 1 235 ? 16.478 -3.790 -24.315 1.00 92.44 235 GLU A N 1
ATOM 1825 C CA . GLU A 1 235 ? 15.713 -4.580 -25.278 1.00 92.44 235 GLU A CA 1
ATOM 1826 C C . GLU A 1 235 ? 14.594 -5.393 -24.622 1.00 92.44 235 GLU A C 1
ATOM 1828 O O . GLU A 1 235 ? 14.635 -5.747 -23.442 1.00 92.44 235 GLU A O 1
ATOM 1833 N N . VAL A 1 236 ? 13.551 -5.695 -25.400 1.00 95.88 236 VAL A N 1
ATOM 1834 C CA . VAL A 1 236 ? 12.428 -6.509 -24.917 1.00 95.88 236 VAL A CA 1
ATOM 1835 C C . VAL A 1 236 ? 12.921 -7.908 -24.539 1.00 95.88 236 VAL A C 1
ATOM 1837 O O . VAL A 1 236 ? 13.646 -8.560 -25.282 1.00 95.88 236 VAL A O 1
ATOM 1840 N N . GLY A 1 237 ? 12.495 -8.383 -23.370 1.00 94.38 237 GLY A N 1
ATOM 1841 C CA . GLY A 1 237 ? 12.924 -9.645 -22.771 1.00 94.38 237 GLY A CA 1
ATOM 1842 C C . GLY A 1 237 ? 14.135 -9.505 -21.850 1.00 94.38 237 GLY A C 1
ATOM 1843 O O . GLY A 1 237 ? 14.403 -10.423 -21.070 1.00 94.38 237 GLY A O 1
ATOM 1844 N N . GLU A 1 238 ? 14.830 -8.366 -21.870 1.00 94.38 238 GLU A N 1
ATOM 1845 C CA . GLU A 1 238 ? 15.962 -8.130 -20.985 1.00 94.38 238 GLU A CA 1
ATOM 1846 C C . GLU A 1 238 ? 15.502 -8.031 -19.528 1.00 94.38 238 GLU A C 1
ATOM 1848 O O . GLU A 1 238 ? 14.509 -7.377 -19.196 1.00 94.38 238 GLU A O 1
ATOM 1853 N N . ARG A 1 239 ? 16.239 -8.700 -18.641 1.00 95.31 239 ARG A N 1
ATOM 1854 C CA . ARG A 1 239 ? 16.060 -8.591 -17.196 1.00 95.31 239 ARG A CA 1
ATOM 1855 C C . ARG A 1 239 ? 17.019 -7.532 -16.675 1.00 95.31 239 ARG A C 1
ATOM 1857 O O . ARG A 1 239 ? 18.193 -7.591 -17.003 1.00 95.31 239 ARG A O 1
ATOM 1864 N N . VAL A 1 240 ? 16.554 -6.628 -15.825 1.00 95.50 240 VAL A N 1
ATOM 1865 C CA . VAL A 1 240 ? 17.377 -5.557 -15.243 1.00 95.50 240 VAL A CA 1
ATOM 1866 C C . VAL A 1 240 ? 17.034 -5.364 -13.771 1.00 95.50 240 VAL A C 1
ATOM 1868 O O . VAL A 1 240 ? 15.920 -5.675 -13.330 1.00 95.50 240 VAL A O 1
ATOM 1871 N N . LYS A 1 241 ? 17.989 -4.872 -12.980 1.00 96.44 241 LYS A N 1
ATOM 1872 C CA . LYS A 1 241 ? 17.701 -4.463 -11.596 1.00 96.44 241 LYS A CA 1
ATOM 1873 C C . LYS A 1 241 ? 17.219 -3.021 -11.605 1.00 96.44 241 LYS A C 1
ATOM 1875 O O . LYS A 1 241 ? 17.776 -2.193 -12.313 1.00 96.44 241 LYS A O 1
ATOM 1880 N N . MET A 1 242 ? 16.204 -2.723 -10.808 1.00 97.06 242 MET A N 1
ATOM 1881 C CA . MET A 1 242 ? 15.630 -1.390 -10.694 1.00 97.06 242 MET A CA 1
ATOM 1882 C C . MET A 1 242 ? 15.702 -0.899 -9.253 1.00 97.06 242 MET A C 1
ATOM 1884 O O . MET A 1 242 ? 15.421 -1.656 -8.318 1.00 97.06 242 MET A O 1
ATOM 1888 N N . SER A 1 243 ? 16.041 0.378 -9.088 1.00 97.25 243 SER A N 1
ATOM 1889 C CA . SER A 1 243 ? 15.986 1.077 -7.810 1.00 97.25 243 SER A CA 1
ATOM 1890 C C . SER A 1 243 ? 15.294 2.429 -7.937 1.00 97.25 243 SER A C 1
ATOM 1892 O O . SER A 1 243 ? 15.483 3.154 -8.911 1.00 97.25 243 SER A O 1
ATOM 1894 N N . PHE A 1 244 ? 14.466 2.765 -6.955 1.00 97.12 244 PHE A N 1
ATOM 1895 C CA . PHE A 1 244 ? 13.789 4.058 -6.855 1.00 97.12 244 PHE A CA 1
ATOM 1896 C C . PHE A 1 244 ? 13.352 4.303 -5.411 1.00 97.12 244 PHE A C 1
ATOM 1898 O O . PHE A 1 244 ? 13.555 3.452 -4.542 1.00 97.12 244 PHE A O 1
ATOM 1905 N N . LYS A 1 245 ? 12.780 5.474 -5.136 1.00 95.94 245 LYS A N 1
ATOM 1906 C CA . LYS A 1 245 ? 12.199 5.801 -3.831 1.00 95.94 245 LYS A CA 1
ATOM 1907 C C . LYS A 1 245 ? 10.724 6.126 -4.001 1.00 95.94 245 LYS A C 1
ATOM 1909 O O . LYS A 1 245 ? 10.355 6.794 -4.961 1.00 95.94 245 LYS A O 1
ATOM 1914 N N . LEU A 1 246 ? 9.902 5.656 -3.071 1.00 93.25 246 LEU A N 1
ATOM 1915 C CA . LEU A 1 246 ? 8.494 6.027 -2.978 1.00 93.25 246 LEU A CA 1
ATOM 1916 C C . LEU A 1 246 ? 8.225 6.661 -1.627 1.00 93.25 246 LEU A C 1
ATOM 1918 O O . LEU A 1 246 ? 8.658 6.134 -0.600 1.00 93.25 246 LEU A O 1
ATOM 1922 N N . ARG A 1 247 ? 7.449 7.742 -1.630 1.00 84.12 247 ARG A N 1
ATOM 1923 C CA . ARG A 1 247 ? 6.901 8.297 -0.400 1.00 84.12 247 ARG A CA 1
ATOM 1924 C C . ARG A 1 247 ? 5.758 7.403 0.065 1.00 84.12 247 ARG A C 1
ATOM 1926 O O . ARG A 1 247 ? 4.794 7.203 -0.663 1.00 84.12 247 ARG A O 1
ATOM 1933 N N . SER A 1 248 ? 5.900 6.809 1.243 1.00 78.25 248 SER A N 1
ATOM 1934 C CA . SER A 1 248 ? 4.904 5.908 1.822 1.00 78.25 248 SER A CA 1
ATOM 1935 C C . SER A 1 248 ? 4.877 6.092 3.334 1.00 78.25 248 SER A C 1
ATOM 1937 O O . SER A 1 248 ? 5.855 5.780 4.021 1.00 78.25 248 SER A O 1
ATOM 1939 N N . GLY A 1 249 ? 3.725 6.509 3.861 1.00 68.12 249 GLY A N 1
ATOM 1940 C CA . GLY A 1 249 ? 3.533 6.776 5.288 1.00 68.12 249 GLY A CA 1
ATOM 1941 C C . GLY A 1 249 ? 4.351 7.967 5.778 1.00 68.12 249 GLY A C 1
ATOM 1942 O O . GLY A 1 249 ? 4.969 7.859 6.826 1.00 68.12 249 GLY A O 1
ATOM 1943 N N . GLY A 1 250 ? 4.432 9.036 4.982 1.00 73.25 250 GLY A N 1
ATOM 1944 C CA . GLY A 1 250 ? 5.186 10.256 5.298 1.00 73.25 250 GLY A CA 1
ATOM 1945 C C . GLY A 1 250 ? 6.659 10.238 4.866 1.00 73.25 250 GLY A C 1
ATOM 1946 O O . GLY A 1 250 ? 7.203 11.296 4.560 1.00 73.25 250 GLY A O 1
ATOM 1947 N N . TRP A 1 251 ? 7.272 9.056 4.718 1.00 79.00 251 TRP A N 1
ATOM 1948 C CA . TRP A 1 251 ? 8.719 8.891 4.498 1.00 79.00 251 TRP A CA 1
ATOM 1949 C C . TRP A 1 251 ? 9.080 8.375 3.102 1.00 79.00 251 TRP A C 1
ATOM 1951 O O . TRP A 1 251 ? 8.379 7.524 2.550 1.00 79.00 251 TRP A O 1
ATOM 1961 N N . ASP A 1 252 ? 10.234 8.803 2.582 1.00 88.44 252 ASP A N 1
ATOM 1962 C CA . ASP A 1 252 ? 10.837 8.235 1.373 1.00 88.44 252 ASP A CA 1
ATOM 1963 C C . ASP A 1 252 ? 11.470 6.874 1.670 1.00 88.44 252 ASP A C 1
ATOM 1965 O O . ASP A 1 252 ? 12.486 6.768 2.361 1.00 88.44 252 ASP A O 1
ATOM 1969 N N . ARG A 1 253 ? 10.888 5.815 1.108 1.00 91.62 253 ARG A N 1
ATOM 1970 C CA . ARG A 1 253 ? 11.356 4.439 1.278 1.00 91.62 253 ARG A CA 1
ATOM 1971 C C . ARG A 1 253 ? 12.000 3.915 -0.003 1.00 91.62 253 ARG A C 1
ATOM 1973 O O . ARG A 1 253 ? 11.413 4.065 -1.080 1.00 91.62 253 ARG A O 1
ATOM 1980 N N . PRO A 1 254 ? 13.183 3.281 0.080 1.00 94.25 254 PRO A N 1
ATOM 1981 C CA . PRO A 1 254 ? 13.810 2.680 -1.083 1.00 94.25 254 PRO A CA 1
ATOM 1982 C C . PRO A 1 254 ? 13.023 1.453 -1.550 1.00 94.25 254 PRO A C 1
ATOM 1984 O O . PRO A 1 254 ? 12.538 0.645 -0.756 1.00 94.25 254 PRO A O 1
ATOM 1987 N N . VAL A 1 255 ? 12.944 1.296 -2.864 1.00 96.62 255 VAL A N 1
ATOM 1988 C CA . VAL A 1 255 ? 12.390 0.127 -3.535 1.00 96.62 255 VAL A CA 1
ATOM 1989 C C . VAL A 1 255 ? 13.484 -0.463 -4.409 1.00 96.62 255 VAL A C 1
ATOM 1991 O O . VAL A 1 255 ? 14.050 0.228 -5.255 1.00 96.62 255 VAL A O 1
ATOM 1994 N N . LEU A 1 256 ? 13.788 -1.740 -4.187 1.00 96.56 256 LEU A N 1
ATOM 1995 C CA . LEU A 1 256 ? 14.802 -2.496 -4.914 1.00 96.56 256 LEU A CA 1
ATOM 1996 C C . LEU A 1 256 ? 14.159 -3.768 -5.446 1.00 96.56 256 LEU A C 1
ATOM 1998 O O . LEU A 1 256 ? 13.661 -4.585 -4.673 1.00 96.56 256 LEU A O 1
ATOM 2002 N N . LEU A 1 257 ? 14.159 -3.953 -6.760 1.00 97.12 257 LEU A N 1
ATOM 2003 C CA . LEU A 1 257 ? 13.531 -5.117 -7.378 1.00 97.12 257 LEU A CA 1
ATOM 2004 C C . LEU A 1 257 ? 14.206 -5.487 -8.697 1.00 97.12 257 LEU A C 1
ATOM 2006 O O . LEU A 1 257 ? 15.015 -4.742 -9.243 1.00 97.12 257 LEU A O 1
ATOM 2010 N N . THR A 1 258 ? 13.874 -6.662 -9.215 1.00 96.94 258 THR A N 1
ATOM 2011 C CA . THR A 1 258 ? 14.267 -7.102 -10.555 1.00 96.94 258 THR A CA 1
ATOM 2012 C C . THR A 1 258 ? 13.058 -7.051 -11.472 1.00 96.94 258 THR A C 1
ATOM 2014 O O . THR A 1 258 ? 11.980 -7.524 -11.104 1.00 96.94 258 THR A O 1
ATOM 2017 N N . THR A 1 259 ? 13.248 -6.508 -12.669 1.00 97.00 259 THR A N 1
ATOM 2018 C CA . THR A 1 259 ? 12.202 -6.345 -13.676 1.00 97.00 259 THR A CA 1
ATOM 2019 C C . THR A 1 259 ? 12.614 -6.948 -15.017 1.00 97.00 259 THR A C 1
ATOM 2021 O O . THR A 1 259 ? 13.801 -7.159 -15.263 1.00 97.00 259 THR A O 1
ATOM 2024 N N . ILE A 1 260 ? 11.639 -7.252 -15.869 1.00 96.75 260 ILE A N 1
ATOM 2025 C CA . ILE A 1 260 ? 11.835 -7.608 -17.276 1.00 96.75 260 ILE A CA 1
ATOM 2026 C C . ILE A 1 260 ? 11.189 -6.537 -18.154 1.00 96.75 260 ILE A C 1
ATOM 2028 O O . ILE A 1 260 ? 10.060 -6.113 -17.896 1.00 96.75 260 ILE A O 1
ATOM 2032 N N . ILE A 1 261 ? 11.886 -6.128 -19.212 1.00 96.62 261 ILE A N 1
ATOM 2033 C CA . ILE A 1 261 ? 11.346 -5.249 -20.250 1.00 96.62 261 ILE A CA 1
ATOM 2034 C C . ILE A 1 261 ? 10.341 -6.050 -21.087 1.00 96.62 261 ILE A C 1
ATOM 2036 O O . ILE A 1 261 ? 10.700 -7.014 -21.758 1.00 96.62 261 ILE A O 1
ATOM 2040 N N . ARG A 1 262 ? 9.061 -5.686 -21.048 1.00 96.00 262 ARG A N 1
ATOM 2041 C CA . ARG A 1 262 ? 7.982 -6.367 -21.788 1.00 96.00 262 ARG A CA 1
ATOM 2042 C C . ARG A 1 262 ? 7.586 -5.661 -23.069 1.00 96.00 262 ARG A C 1
ATOM 2044 O O . ARG A 1 262 ? 7.115 -6.311 -23.996 1.00 96.00 262 ARG A O 1
ATOM 2051 N N . ASN A 1 263 ? 7.752 -4.347 -23.122 1.00 94.06 263 ASN A N 1
ATOM 2052 C CA . ASN A 1 263 ? 7.557 -3.582 -24.342 1.00 94.06 263 ASN A CA 1
ATOM 2053 C C . ASN A 1 263 ? 8.529 -2.400 -24.389 1.00 94.06 263 ASN A C 1
ATOM 2055 O O . ASN A 1 263 ? 9.002 -1.936 -23.351 1.00 94.06 263 ASN A O 1
ATOM 2059 N N . LYS A 1 264 ? 8.810 -1.954 -25.612 1.00 94.81 264 LYS A N 1
ATOM 2060 C CA . LYS A 1 264 ? 9.612 -0.780 -25.950 1.00 94.81 264 LYS A CA 1
ATOM 2061 C C . LYS A 1 264 ? 8.872 -0.032 -27.055 1.00 94.81 264 LYS A C 1
ATOM 2063 O O . LYS A 1 264 ? 8.387 -0.661 -27.997 1.00 94.81 264 LYS A O 1
ATOM 2068 N N . ARG A 1 265 ? 8.737 1.283 -26.922 1.00 93.38 265 ARG A N 1
ATOM 2069 C CA . ARG A 1 265 ? 8.219 2.181 -27.962 1.00 93.38 265 ARG A CA 1
ATOM 2070 C C . ARG A 1 265 ? 9.080 3.427 -28.002 1.00 93.38 265 ARG A C 1
ATOM 2072 O O . ARG A 1 265 ? 9.383 3.981 -26.952 1.00 93.38 265 ARG A O 1
ATOM 2079 N N . GLU A 1 266 ? 9.428 3.866 -29.196 1.00 91.06 266 GLU A N 1
ATOM 2080 C CA . GLU A 1 266 ? 10.165 5.107 -29.412 1.00 91.06 266 GLU A CA 1
ATOM 2081 C C . GLU A 1 266 ? 9.194 6.121 -30.007 1.00 91.06 266 GLU A C 1
ATOM 2083 O O . GLU A 1 266 ? 8.482 5.809 -30.961 1.00 91.06 266 GLU A O 1
ATOM 2088 N N . ASP A 1 267 ? 9.104 7.287 -29.379 1.00 84.31 267 ASP A N 1
ATOM 2089 C CA . ASP A 1 267 ? 8.146 8.338 -29.712 1.00 84.31 267 ASP A CA 1
ATOM 2090 C C . ASP A 1 267 ? 8.855 9.687 -29.549 1.00 84.31 267 ASP A C 1
ATOM 2092 O O . ASP A 1 267 ? 9.316 10.001 -28.450 1.00 84.31 267 ASP A O 1
ATOM 2096 N N . ASP A 1 268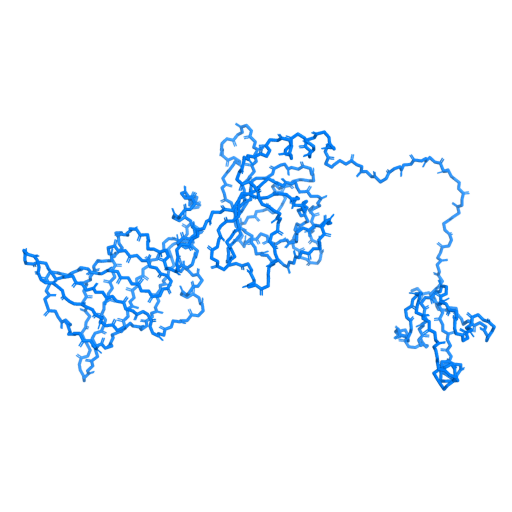 ? 9.025 10.434 -30.643 1.00 78.25 268 ASP A N 1
ATOM 2097 C CA . ASP A 1 268 ? 9.659 11.764 -30.679 1.00 78.25 268 ASP A CA 1
ATOM 2098 C C . ASP A 1 268 ? 10.979 11.888 -29.881 1.00 78.25 268 ASP A C 1
ATOM 2100 O O . ASP A 1 268 ? 11.215 12.849 -29.149 1.00 78.25 268 ASP A O 1
ATOM 2104 N N . GLY A 1 269 ? 11.868 10.896 -30.005 1.00 79.62 269 GLY A N 1
ATOM 2105 C CA . GLY A 1 269 ? 13.173 10.887 -29.323 1.00 79.62 269 GLY A CA 1
ATOM 2106 C C . GLY A 1 269 ? 13.126 10.474 -27.846 1.00 79.62 269 GLY A C 1
ATOM 2107 O O . GLY A 1 269 ? 14.158 10.481 -27.175 1.00 79.62 269 GLY A O 1
ATOM 2108 N N . LEU A 1 270 ? 11.959 10.069 -27.339 1.00 87.50 270 LEU A N 1
ATOM 2109 C CA . LEU A 1 270 ? 11.784 9.471 -26.021 1.00 87.50 270 LEU A CA 1
ATOM 2110 C C . LEU A 1 270 ? 11.512 7.968 -26.155 1.00 87.50 270 LEU A C 1
ATOM 2112 O O . LEU A 1 270 ? 10.650 7.528 -26.914 1.00 87.50 270 LEU A O 1
ATOM 2116 N N . CYS A 1 271 ? 12.205 7.161 -25.362 1.00 92.06 271 CYS A N 1
ATOM 2117 C CA . CYS A 1 271 ? 11.960 5.728 -25.265 1.00 92.06 271 CYS A CA 1
ATOM 2118 C C . CYS A 1 271 ? 11.033 5.435 -24.091 1.00 92.06 271 CYS A C 1
ATOM 2120 O O . CYS A 1 271 ? 11.330 5.797 -22.953 1.00 92.06 271 CYS A O 1
ATOM 2122 N N . ARG A 1 272 ? 9.923 4.747 -24.354 1.00 94.69 272 ARG A N 1
ATOM 2123 C CA . ARG A 1 272 ? 8.986 4.242 -23.348 1.00 94.69 272 ARG A CA 1
ATOM 2124 C C . ARG A 1 272 ? 9.146 2.736 -23.190 1.00 94.69 272 ARG A C 1
ATOM 2126 O O . ARG A 1 272 ? 9.136 2.004 -24.179 1.00 94.69 272 ARG A O 1
ATOM 2133 N N . TYR A 1 273 ? 9.222 2.280 -21.948 1.00 96.19 273 TYR A N 1
ATOM 2134 C CA . TYR A 1 273 ? 9.361 0.880 -21.573 1.00 96.19 273 TYR A CA 1
ATOM 2135 C C . TYR A 1 273 ? 8.211 0.434 -20.677 1.00 96.19 273 TYR A C 1
ATOM 2137 O O . TYR A 1 273 ? 7.818 1.131 -19.742 1.00 96.19 273 TYR A O 1
ATOM 2145 N N . GLY A 1 274 ? 7.715 -0.771 -20.927 1.00 95.81 274 GLY A N 1
ATOM 2146 C CA . GLY A 1 274 ? 6.812 -1.489 -20.038 1.00 95.81 274 GLY A CA 1
ATOM 2147 C C . GLY A 1 274 ? 7.608 -2.482 -19.212 1.00 95.81 274 GLY A C 1
ATOM 2148 O O . GLY A 1 274 ? 8.215 -3.394 -19.768 1.00 95.81 274 GLY A O 1
ATOM 2149 N N . LEU A 1 275 ? 7.602 -2.309 -17.897 1.00 96.50 275 LEU A N 1
ATOM 2150 C CA . LEU A 1 275 ? 8.390 -3.077 -16.941 1.00 96.50 275 LEU A CA 1
ATOM 2151 C C . LEU A 1 275 ? 7.490 -4.063 -16.187 1.00 96.50 275 LEU A C 1
ATOM 2153 O O . LEU A 1 275 ? 6.449 -3.666 -15.665 1.00 96.50 275 LEU A O 1
ATOM 2157 N N . GLU A 1 276 ? 7.895 -5.329 -16.089 1.00 95.56 276 GLU A N 1
ATOM 2158 C CA . GLU A 1 276 ? 7.244 -6.338 -15.240 1.00 95.56 276 GLU A CA 1
ATOM 2159 C C . GLU A 1 276 ? 8.154 -6.761 -14.090 1.00 95.56 276 GLU A C 1
ATOM 2161 O O . GLU A 1 276 ? 9.259 -7.257 -14.304 1.00 95.56 276 G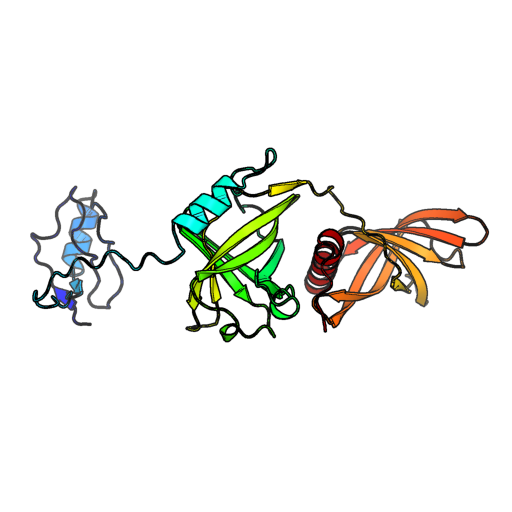LU A O 1
ATOM 2166 N N . PHE A 1 277 ? 7.666 -6.630 -12.860 1.00 95.50 277 PHE A N 1
ATOM 2167 C CA . PHE A 1 277 ? 8.396 -6.987 -11.652 1.00 95.50 277 PHE A CA 1
ATOM 2168 C C . PHE A 1 277 ? 8.408 -8.505 -11.471 1.00 95.50 277 PHE A C 1
ATOM 2170 O O . PHE A 1 277 ? 7.372 -9.125 -11.248 1.00 95.50 277 PHE A O 1
ATOM 2177 N N . VAL A 1 278 ? 9.598 -9.105 -11.522 1.00 93.44 278 VAL A N 1
ATOM 2178 C CA . VAL A 1 278 ? 9.771 -10.567 -11.465 1.00 93.44 278 VAL A CA 1
ATOM 2179 C C . VAL A 1 278 ? 10.357 -11.066 -10.151 1.00 93.44 278 VAL A C 1
ATOM 2181 O O . VAL A 1 278 ? 10.178 -12.227 -9.799 1.00 93.44 278 VAL A O 1
ATOM 2184 N N . SER A 1 279 ? 11.062 -10.210 -9.412 1.00 92.62 279 SER A N 1
ATOM 2185 C CA . SER A 1 279 ? 11.561 -10.534 -8.075 1.00 92.62 279 SER A CA 1
ATOM 2186 C C . SER A 1 279 ? 11.614 -9.277 -7.226 1.00 92.62 279 SER A C 1
ATOM 2188 O O . SER A 1 279 ? 12.175 -8.265 -7.644 1.00 92.62 279 SER A O 1
ATOM 2190 N N . MET A 1 280 ? 11.007 -9.337 -6.046 1.00 93.75 280 MET A N 1
ATOM 2191 C CA . MET A 1 280 ? 10.808 -8.186 -5.177 1.00 93.75 280 MET A CA 1
ATOM 2192 C C . MET A 1 280 ? 10.851 -8.633 -3.708 1.00 93.75 280 MET A C 1
ATOM 2194 O O . MET A 1 280 ? 10.091 -9.529 -3.331 1.00 93.75 280 MET A O 1
ATOM 2198 N N . PRO A 1 281 ? 11.695 -8.016 -2.864 1.00 92.25 281 PRO A N 1
ATOM 2199 C CA . PRO A 1 281 ? 11.672 -8.227 -1.421 1.00 92.25 281 PRO A CA 1
ATOM 2200 C C . PRO A 1 281 ? 10.327 -7.825 -0.803 1.00 92.25 281 PRO A C 1
ATOM 2202 O O . PRO A 1 281 ? 9.666 -6.897 -1.275 1.00 92.25 281 PRO A O 1
ATOM 2205 N N . HIS A 1 282 ? 9.948 -8.471 0.303 1.00 84.25 282 HIS A N 1
ATOM 2206 C CA . HIS A 1 282 ? 8.685 -8.191 0.998 1.00 84.25 282 HIS A CA 1
ATOM 2207 C C . HIS A 1 282 ? 8.546 -6.714 1.404 1.00 84.25 282 HIS A C 1
ATOM 2209 O O . HIS A 1 282 ? 7.470 -6.135 1.281 1.00 84.25 282 HIS A O 1
ATOM 2215 N N . GLU A 1 283 ? 9.641 -6.083 1.829 1.00 88.19 283 GLU A N 1
ATOM 2216 C CA . GLU A 1 283 ? 9.666 -4.662 2.182 1.00 88.19 283 GLU A CA 1
ATOM 2217 C C . GLU A 1 283 ? 9.336 -3.762 0.983 1.00 88.19 283 GLU A C 1
ATOM 2219 O O . GLU A 1 283 ? 8.439 -2.929 1.071 1.00 88.19 283 GLU A O 1
ATOM 2224 N N . SER A 1 284 ? 9.979 -3.986 -0.167 1.00 92.69 284 SER A N 1
ATOM 2225 C CA . SER A 1 284 ? 9.691 -3.262 -1.414 1.00 92.69 284 SER A CA 1
ATOM 2226 C C . SER A 1 284 ? 8.243 -3.461 -1.871 1.00 92.69 284 SER A C 1
ATOM 2228 O O . SER A 1 284 ? 7.591 -2.505 -2.291 1.00 92.69 284 SER A O 1
ATOM 2230 N N . ARG A 1 285 ? 7.704 -4.679 -1.714 1.00 88.69 285 ARG A N 1
ATOM 2231 C CA . ARG A 1 285 ? 6.294 -4.979 -2.003 1.00 88.69 285 ARG A CA 1
ATOM 2232 C C . ARG A 1 285 ? 5.350 -4.214 -1.095 1.00 88.69 285 ARG A C 1
ATOM 2234 O O . ARG A 1 285 ? 4.370 -3.655 -1.579 1.00 88.69 285 ARG A O 1
ATOM 2241 N N . SER A 1 286 ? 5.653 -4.183 0.199 1.00 84.38 286 SER A N 1
ATOM 2242 C CA . SER A 1 286 ? 4.892 -3.425 1.187 1.00 84.38 286 SER A CA 1
ATOM 2243 C C . SER A 1 286 ? 4.903 -1.932 0.853 1.00 84.38 286 SER A C 1
ATOM 2245 O O . SER A 1 286 ? 3.842 -1.322 0.775 1.00 84.38 286 SER A O 1
ATOM 2247 N N . THR A 1 287 ? 6.072 -1.367 0.535 1.00 89.56 287 THR A N 1
ATOM 2248 C CA . THR A 1 287 ? 6.228 0.038 0.132 1.00 89.56 287 THR A CA 1
ATOM 2249 C C . THR A 1 287 ? 5.408 0.386 -1.112 1.00 89.56 287 THR A C 1
ATOM 2251 O O . THR A 1 287 ? 4.661 1.360 -1.084 1.00 89.56 287 THR A O 1
ATOM 2254 N N . ILE A 1 288 ? 5.482 -0.414 -2.186 1.00 90.12 288 ILE A N 1
ATOM 2255 C CA . ILE A 1 288 ? 4.678 -0.174 -3.399 1.00 90.12 288 ILE A CA 1
ATOM 2256 C C . ILE A 1 288 ? 3.187 -0.272 -3.080 1.00 90.12 288 ILE A C 1
ATOM 2258 O O . ILE A 1 288 ? 2.418 0.603 -3.458 1.00 90.12 288 ILE A O 1
ATOM 2262 N N . ARG A 1 289 ? 2.761 -1.314 -2.360 1.00 84.56 289 ARG A N 1
ATOM 2263 C CA . ARG A 1 289 ? 1.354 -1.511 -1.987 1.00 84.56 289 ARG A CA 1
ATOM 2264 C C . ARG A 1 289 ? 0.801 -0.326 -1.202 1.00 84.56 289 ARG A C 1
ATOM 2266 O O . ARG A 1 289 ? -0.301 0.136 -1.475 1.00 84.56 289 ARG A O 1
ATOM 2273 N N . ASN A 1 290 ? 1.592 0.163 -0.259 1.00 81.06 290 ASN A N 1
ATOM 2274 C CA . ASN A 1 290 ? 1.277 1.311 0.568 1.00 81.06 290 ASN A CA 1
ATOM 2275 C C . ASN A 1 290 ? 1.145 2.591 -0.260 1.00 81.06 290 ASN A C 1
ATOM 2277 O O . ASN A 1 290 ? 0.149 3.299 -0.130 1.00 81.06 290 ASN A O 1
ATOM 2281 N N . TYR A 1 291 ? 2.108 2.850 -1.141 1.00 86.44 291 TYR A N 1
ATOM 2282 C CA . TYR A 1 291 ? 2.061 3.981 -2.060 1.00 86.44 291 TYR A CA 1
ATOM 2283 C C . TYR A 1 291 ? 0.828 3.930 -2.974 1.00 86.44 291 TYR A C 1
ATOM 2285 O O . TYR A 1 291 ? 0.121 4.925 -3.117 1.00 86.44 291 TYR A O 1
ATOM 2293 N N . LEU A 1 292 ? 0.515 2.763 -3.548 1.00 85.12 292 LEU A N 1
ATOM 2294 C CA . LEU A 1 292 ? -0.667 2.599 -4.398 1.00 85.12 292 LEU A CA 1
ATOM 2295 C C . LEU A 1 292 ? -1.950 2.849 -3.619 1.00 85.12 292 LEU A C 1
ATOM 2297 O O . LEU A 1 292 ? -2.852 3.507 -4.125 1.00 85.12 292 LEU A O 1
ATOM 2301 N N . PHE A 1 293 ? -2.024 2.337 -2.393 1.00 79.44 293 PHE A N 1
ATOM 2302 C CA . PHE A 1 293 ? -3.174 2.550 -1.534 1.00 79.44 293 PHE A CA 1
ATOM 2303 C C . PHE A 1 293 ? -3.375 4.037 -1.226 1.00 79.44 293 PHE A C 1
ATOM 2305 O O . PHE A 1 293 ? -4.449 4.543 -1.518 1.00 79.44 293 PHE A O 1
ATOM 2312 N N . GLU A 1 294 ? -2.339 4.737 -0.740 1.00 79.50 294 GLU A N 1
ATOM 2313 C CA . GLU A 1 294 ? -2.361 6.194 -0.490 1.00 79.50 294 GLU A CA 1
ATOM 2314 C C . GLU A 1 294 ? -2.807 6.979 -1.728 1.00 79.50 294 GLU A C 1
ATOM 2316 O O . GLU A 1 294 ? -3.677 7.846 -1.655 1.00 79.50 294 GLU A O 1
ATOM 2321 N N . THR A 1 295 ? -2.244 6.635 -2.886 1.00 81.31 295 THR A N 1
ATOM 2322 C CA . THR A 1 295 ? -2.541 7.333 -4.138 1.00 81.31 295 THR A CA 1
ATOM 2323 C C . THR A 1 295 ? -3.992 7.113 -4.581 1.00 81.31 295 THR A C 1
ATOM 2325 O O . THR A 1 295 ? -4.669 8.065 -4.962 1.00 81.31 295 THR A O 1
ATOM 2328 N N . VAL A 1 296 ? -4.510 5.881 -4.497 1.00 76.94 296 VAL A N 1
ATOM 2329 C CA . VAL A 1 296 ? -5.901 5.567 -4.882 1.00 76.94 296 VAL A CA 1
ATOM 2330 C C . VAL A 1 296 ? -6.905 6.182 -3.917 1.00 76.94 296 VAL A C 1
ATOM 2332 O O . VAL A 1 296 ? -7.966 6.631 -4.342 1.00 76.94 296 VAL A O 1
ATOM 2335 N N . THR A 1 297 ? -6.583 6.224 -2.626 1.00 71.19 297 THR A N 1
ATOM 2336 C CA . THR A 1 297 ? -7.449 6.834 -1.616 1.00 71.19 297 THR A CA 1
ATOM 2337 C C . THR A 1 297 ? -7.319 8.357 -1.559 1.00 71.19 297 THR A C 1
ATOM 2339 O O . THR A 1 297 ? -7.962 8.956 -0.693 1.00 71.19 297 THR A O 1
ATOM 2342 N N . GLN A 1 298 ? -6.511 8.969 -2.444 1.00 68.56 298 GLN A N 1
ATOM 2343 C CA . GLN A 1 298 ? -6.164 10.402 -2.472 1.00 68.56 298 GLN A CA 1
ATOM 2344 C C . GLN A 1 298 ? -5.673 10.920 -1.115 1.00 68.56 298 GLN A C 1
ATOM 2346 O O . GLN A 1 298 ? -5.886 12.067 -0.732 1.00 68.56 298 GLN A O 1
ATOM 2351 N N . THR A 1 299 ? -5.035 10.039 -0.356 1.00 60.91 299 THR A N 1
ATOM 2352 C CA . THR A 1 299 ? -4.617 10.295 1.010 1.00 60.91 299 THR A CA 1
ATOM 2353 C C . THR A 1 299 ? -3.126 10.606 1.015 1.00 60.91 299 THR A C 1
ATOM 2355 O O . THR A 1 299 ? -2.305 9.702 0.878 1.00 60.91 299 THR A O 1
ATOM 2358 N N . VAL A 1 300 ? -2.767 11.873 1.221 1.00 56.62 300 VAL A N 1
ATOM 2359 C CA . VAL A 1 300 ? -1.384 12.253 1.532 1.00 56.62 300 VAL A CA 1
ATOM 2360 C C . VAL A 1 300 ? -1.224 12.221 3.047 1.00 56.62 300 VAL A C 1
ATOM 2362 O O . VAL A 1 300 ? -1.829 13.028 3.747 1.00 56.62 300 VAL A O 1
ATOM 2365 N N . ILE A 1 301 ? -0.432 11.279 3.560 1.00 52.72 301 ILE A N 1
ATOM 2366 C CA . ILE A 1 301 ? -0.073 11.259 4.983 1.00 52.72 301 ILE A CA 1
ATOM 2367 C C . ILE A 1 301 ? 1.002 12.343 5.191 1.00 52.72 301 ILE A C 1
ATOM 2369 O O . ILE A 1 301 ? 2.065 12.244 4.559 1.00 52.72 301 ILE A O 1
ATOM 2373 N N . PRO A 1 302 ? 0.745 13.393 5.997 1.00 43.97 302 PRO A N 1
ATOM 2374 C CA . PRO A 1 302 ? 1.756 14.401 6.307 1.00 43.97 302 PRO A CA 1
ATOM 2375 C C . PRO A 1 302 ? 2.972 13.760 6.996 1.00 43.97 302 PRO A C 1
ATOM 2377 O O . PRO A 1 302 ? 2.868 12.681 7.580 1.00 43.97 302 PRO A O 1
ATOM 2380 N N . ALA A 1 303 ? 4.139 14.386 6.815 1.00 46.00 303 ALA A N 1
ATOM 2381 C CA . ALA A 1 303 ? 5.419 13.897 7.337 1.00 46.00 303 ALA A CA 1
ATOM 2382 C C . ALA A 1 303 ? 5.472 13.931 8.869 1.00 46.00 303 ALA A C 1
ATOM 2384 O O . ALA A 1 303 ? 4.890 14.880 9.441 1.00 46.00 303 ALA A O 1
#

Secondary structure (DSSP, 8-state):
-PEEEPPTTS--TTSBPSS-EE-TTS-EEE-TT-B---HHHHHHHHHH--EEE----PPP-----------S-HHHHHHHHHT--TTEEEPP--TT---EEEEEE--S-TTTT--EEEEEEEEETTTEEEEEEPTTS-GGG--TT-EEEEEEEETTEEEEEEEEEEEEE-SSS-EEEEEPPSEEEEEE--SS--EEEEEEEEEEPPSSS--EEEEEEEEE-SSEEEEEESS----TT-EEEEEEEEEETTEEEEEEEEEEEEEEEEETTEEEEEEEEEE--HHHHHHHHHHHHHHHTT-----

Foldseek 3Di:
DDWAFDDLVQADAQFFRCFFWAAPVRHTPGHGGDHHNDPVSSVVCVVRTTIGDDDPPDDDDDPPPPDPPPPVPPVVLVVQVVPDDPQKDFDDDQPQHWLWKKKAFDDPDPVSRAIFTWAWDDDDPQAWTKTFTDPPDDLVSADANTKIWMWIDGQFWIWTGIWTFNDFDPPPHTMTTIGRRRITRIDGHPNWDKDAFFWWKWKWFDDPDTDIFIWTWGIDTLWWTKIKDLDPDDDAQGKIWMWTWDQFQQDTDIWTFIWGFHDWDADPSMIMTIITTDGGDPRNSSRRSRRSSCRVVVRDRHD

pLDDT: mean 79.49, std 17.1, range [29.47, 97.44]